Protein AF-A0A9E4YNA9-F1 (afdb_monomer)

pLDDT: mean 75.31, std 13.32, range [29.11, 92.94]

Solvent-accessible surface area (backbone atoms only — not comparable to full-atom values): 13156 Å² total; per-residue (Å²): 108,71,74,70,37,63,79,36,95,59,27,62,53,48,51,53,48,52,34,52,51,46,38,75,71,36,55,89,81,44,57,63,65,59,47,45,46,66,52,44,49,61,55,52,52,49,53,51,49,51,51,53,53,48,33,72,75,66,75,50,68,66,71,68,68,61,45,49,42,55,50,52,38,51,41,47,24,45,51,35,18,85,80,46,81,67,36,51,71,57,5,38,54,51,35,34,74,63,40,46,48,55,76,81,34,73,42,34,57,66,54,20,38,68,74,29,52,68,61,48,51,51,44,28,55,52,41,58,69,42,42,67,59,51,44,26,72,73,47,38,56,62,53,28,60,44,38,49,52,25,17,52,43,15,51,52,51,32,57,78,67,66,42,52,68,61,54,51,50,53,51,58,71,43,50,58,36,58,56,21,34,69,36,36,50,83,52,26,45,76,70,41,53,62,55,48,53,54,26,16,54,49,12,49,57,50,66,77,37,89,86,53,60,67,69,61,52,49,50,54,50,49,51,35,52,50,39,36,52,45,20,70,73,65,82,40,50,62,79,53,85,83,65,89,126

Mean predicted aligned error: 11.3 Å

Foldseek 3Di:
DLVVLVVDLLVVLVLVLVLVVQCVVCVVPDPNVVSNCVSCVVNVVVLVVVQVVCCVVVVDNCCRVVVSLQVQVLLLQQQLCLVVVNDSVVSNVVLCVQQNDCVVQVSDVVNSCVVHVPVLVVLLVSLVVCVVVLQCVVQPLQRSVLLQLLLVLLVVVCVVVVVVVVVVVLVSQLVSLSVCSRGPSNCSCVSNVVSSVVSSVSSVVVLPDPPDDPVVSVVSVVVSVVQNVVCVPPVDRSPCPVDDD

Structure (mmCIF, N/CA/C/O backbone):
data_AF-A0A9E4YNA9-F1
#
_entry.id   AF-A0A9E4YNA9-F1
#
loop_
_atom_site.group_PDB
_atom_site.id
_atom_site.type_symbol
_atom_site.label_atom_id
_atom_site.label_alt_id
_atom_site.label_comp_id
_atom_site.label_asym_id
_atom_site.label_entity_id
_atom_site.label_seq_id
_atom_site.pdbx_PDB_ins_code
_atom_site.Cartn_x
_atom_site.Cartn_y
_atom_site.Cartn_z
_atom_site.occupancy
_atom_site.B_iso_or_equiv
_atom_site.auth_seq_id
_atom_site.auth_comp_id
_atom_site.auth_asym_id
_atom_site.auth_atom_id
_atom_site.pdbx_PDB_model_num
ATOM 1 N N . MET A 1 1 ? 13.679 10.010 8.177 1.00 36.19 1 MET A N 1
ATOM 2 C CA . MET A 1 1 ? 12.644 9.671 7.174 1.00 36.19 1 MET A CA 1
ATOM 3 C C . MET A 1 1 ? 13.097 9.990 5.748 1.00 36.19 1 MET A C 1
ATOM 5 O O . MET A 1 1 ? 13.173 9.054 4.967 1.00 36.19 1 MET A O 1
ATOM 9 N N . GLY A 1 2 ? 13.499 11.230 5.418 1.00 36.69 2 GLY A N 1
ATOM 10 C CA . GLY A 1 2 ? 13.983 11.594 4.066 1.00 36.69 2 GLY A CA 1
ATOM 11 C C . GLY A 1 2 ? 15.154 10.748 3.533 1.00 36.69 2 GLY A C 1
ATOM 12 O O . GLY A 1 2 ? 15.093 10.266 2.411 1.00 36.69 2 GLY A O 1
ATOM 13 N N . LEU A 1 3 ? 16.155 10.453 4.371 1.00 31.45 3 LEU A N 1
ATOM 14 C CA . LEU A 1 3 ? 17.295 9.587 4.017 1.00 31.45 3 LEU A CA 1
ATOM 15 C C . LEU A 1 3 ? 16.910 8.126 3.708 1.00 31.45 3 LEU A C 1
ATOM 17 O O . LEU A 1 3 ? 17.498 7.512 2.826 1.00 31.45 3 LEU A O 1
ATOM 21 N N . ALA A 1 4 ? 15.907 7.577 4.399 1.00 36.06 4 ALA A N 1
ATOM 22 C CA . ALA A 1 4 ? 15.451 6.198 4.192 1.00 36.06 4 ALA A CA 1
ATOM 23 C C . ALA A 1 4 ? 14.526 6.063 2.970 1.00 36.06 4 ALA A C 1
ATOM 25 O O . ALA A 1 4 ? 14.495 5.011 2.339 1.00 36.06 4 ALA A O 1
ATOM 26 N N . ALA A 1 5 ? 13.796 7.132 2.627 1.00 42.47 5 ALA A N 1
ATOM 27 C CA . ALA A 1 5 ? 12.964 7.182 1.431 1.00 42.47 5 ALA A CA 1
ATOM 28 C C . ALA A 1 5 ? 13.813 7.297 0.154 1.00 42.47 5 ALA A C 1
ATOM 30 O O . ALA A 1 5 ? 13.518 6.602 -0.807 1.00 42.47 5 ALA A O 1
ATOM 31 N N . LEU A 1 6 ? 14.885 8.108 0.152 1.00 40.09 6 LEU A N 1
ATOM 32 C CA . LEU A 1 6 ? 15.753 8.331 -1.020 1.00 40.09 6 LEU A CA 1
ATOM 33 C C . LEU A 1 6 ? 16.676 7.162 -1.390 1.00 40.09 6 LEU A C 1
ATOM 35 O O . LEU A 1 6 ? 17.069 7.055 -2.546 1.00 40.09 6 LEU A O 1
ATOM 39 N N . ALA A 1 7 ? 16.996 6.269 -0.450 1.00 45.31 7 ALA A N 1
ATOM 40 C CA . ALA A 1 7 ? 17.759 5.050 -0.741 1.00 45.31 7 ALA A CA 1
ATOM 41 C C . ALA A 1 7 ? 16.967 4.032 -1.587 1.00 45.31 7 ALA A C 1
ATOM 43 O O . ALA A 1 7 ? 17.470 2.966 -1.944 1.00 45.31 7 ALA A O 1
ATOM 44 N N . ARG A 1 8 ? 15.701 4.339 -1.874 1.00 56.78 8 ARG A N 1
ATOM 45 C CA . ARG A 1 8 ? 14.723 3.434 -2.446 1.00 56.78 8 ARG A CA 1
ATOM 46 C C . ARG A 1 8 ? 14.102 4.080 -3.682 1.00 56.78 8 ARG A C 1
ATOM 48 O O . ARG A 1 8 ? 13.778 5.262 -3.697 1.00 56.78 8 ARG A O 1
ATOM 55 N N . VAL A 1 9 ? 13.962 3.300 -4.749 1.00 56.12 9 VAL A N 1
ATOM 56 C CA . VAL A 1 9 ? 13.470 3.740 -6.071 1.00 56.12 9 VAL A CA 1
ATOM 57 C C . VAL A 1 9 ? 12.060 4.373 -6.001 1.00 56.12 9 VAL A C 1
ATOM 59 O O . VAL A 1 9 ? 11.652 5.162 -6.848 1.00 56.12 9 VAL A O 1
ATOM 62 N N . ASP A 1 10 ? 11.330 4.065 -4.937 1.00 60.81 10 ASP A N 1
ATOM 63 C CA . ASP A 1 10 ? 10.006 4.536 -4.542 1.00 60.81 10 ASP A CA 1
ATOM 64 C C . ASP A 1 10 ? 9.979 5.913 -3.843 1.00 60.81 10 ASP A C 1
ATOM 66 O O . ASP A 1 10 ? 8.892 6.430 -3.576 1.00 60.81 10 ASP A O 1
ATOM 70 N N . ALA A 1 11 ? 11.130 6.561 -3.609 1.00 66.31 11 ALA A N 1
ATOM 71 C CA . ALA A 1 11 ? 11.221 7.912 -3.035 1.00 66.31 11 ALA A CA 1
ATOM 72 C C . ALA A 1 11 ? 10.317 8.929 -3.748 1.00 66.31 11 ALA A C 1
ATOM 74 O O . ALA A 1 11 ? 9.669 9.760 -3.114 1.00 66.31 11 ALA A O 1
ATOM 75 N N . LEU A 1 12 ? 10.261 8.843 -5.081 1.00 68.38 12 LEU A N 1
ATOM 76 C CA . LEU A 1 12 ? 9.485 9.747 -5.929 1.00 68.38 12 LEU A CA 1
ATOM 77 C C . LEU A 1 12 ? 7.981 9.635 -5.657 1.00 68.38 12 LEU A C 1
ATOM 79 O O . LEU A 1 12 ? 7.290 10.652 -5.623 1.00 68.38 12 LEU A O 1
ATOM 83 N N . ALA A 1 13 ? 7.482 8.422 -5.402 1.00 68.69 13 ALA A N 1
ATOM 84 C CA . ALA A 1 13 ? 6.081 8.201 -5.057 1.00 68.69 13 ALA A CA 1
ATOM 85 C C . ALA A 1 13 ? 5.743 8.824 -3.693 1.00 68.69 13 ALA A C 1
ATOM 87 O O . ALA A 1 13 ? 4.704 9.468 -3.549 1.00 68.69 13 ALA A O 1
ATOM 88 N N . TRP A 1 14 ? 6.649 8.709 -2.715 1.00 72.12 14 TRP A N 1
ATOM 89 C CA . TRP A 1 14 ? 6.499 9.354 -1.408 1.00 72.12 14 TRP A CA 1
ATOM 90 C C . TRP A 1 14 ? 6.526 10.883 -1.508 1.00 72.12 14 TRP A C 1
ATOM 92 O O . TRP A 1 14 ? 5.676 11.542 -0.913 1.00 72.12 14 TRP A O 1
ATOM 102 N N . ILE A 1 15 ? 7.446 11.455 -2.292 1.00 75.56 15 ILE A N 1
ATOM 103 C CA . ILE A 1 15 ? 7.517 12.906 -2.531 1.00 75.56 15 ILE A CA 1
ATOM 104 C C . ILE A 1 15 ? 6.222 13.402 -3.179 1.00 75.56 15 ILE A C 1
ATOM 106 O O . ILE A 1 15 ? 5.643 14.383 -2.710 1.00 75.56 15 ILE A O 1
ATOM 110 N N . ALA A 1 16 ? 5.727 12.715 -4.211 1.00 75.12 16 ALA A N 1
ATOM 111 C CA . ALA A 1 16 ? 4.478 13.074 -4.880 1.00 75.12 16 ALA A CA 1
ATOM 112 C C . ALA A 1 16 ? 3.275 13.010 -3.924 1.00 75.12 16 ALA A C 1
ATOM 114 O O . ALA A 1 16 ? 2.466 13.942 -3.879 1.00 75.12 16 ALA A O 1
ATOM 115 N N . ALA A 1 17 ? 3.178 11.950 -3.116 1.00 74.12 17 ALA A N 1
ATOM 116 C CA . ALA A 1 17 ? 2.107 11.800 -2.139 1.00 74.12 17 ALA A CA 1
ATOM 117 C C . ALA A 1 17 ? 2.149 12.904 -1.074 1.00 74.12 17 ALA A C 1
ATOM 119 O O . ALA A 1 17 ? 1.154 13.602 -0.884 1.00 74.12 17 ALA A O 1
ATOM 120 N N . PHE A 1 18 ? 3.300 13.128 -0.429 1.00 76.69 18 PHE A N 1
ATOM 121 C CA . PHE A 1 18 ? 3.439 14.166 0.597 1.00 76.69 18 PHE A CA 1
ATOM 122 C C . PHE A 1 18 ? 3.230 15.572 0.048 1.00 76.69 18 PHE A C 1
ATOM 124 O O . PHE A 1 18 ? 2.615 16.396 0.725 1.00 76.69 18 PHE A O 1
ATOM 131 N N . THR A 1 19 ? 3.663 15.843 -1.183 1.00 80.75 19 THR A N 1
ATOM 132 C CA . THR A 1 19 ? 3.389 17.121 -1.854 1.00 80.75 19 THR A CA 1
ATOM 133 C C . THR A 1 19 ? 1.885 17.308 -2.057 1.00 80.75 19 THR A C 1
ATOM 135 O O . THR A 1 19 ? 1.344 18.347 -1.690 1.00 80.75 19 THR A O 1
ATOM 138 N N . SER A 1 20 ? 1.185 16.279 -2.543 1.00 79.00 20 SER A N 1
ATOM 139 C CA . SER A 1 20 ? -0.272 16.314 -2.745 1.00 79.00 20 SER A CA 1
ATOM 140 C C . SER A 1 20 ? -1.033 16.544 -1.434 1.00 79.00 20 SER A C 1
ATOM 142 O O . SER A 1 20 ? -1.951 17.359 -1.384 1.00 79.00 20 SER A O 1
ATOM 144 N N . ILE A 1 21 ? -0.614 15.882 -0.351 1.00 77.56 21 ILE A N 1
ATOM 145 C CA . ILE A 1 21 ? -1.180 16.062 0.994 1.00 77.56 21 ILE A CA 1
ATOM 146 C C . ILE A 1 21 ? -0.917 17.481 1.506 1.00 77.56 21 ILE A C 1
ATOM 148 O O . ILE A 1 21 ? -1.823 18.134 2.020 1.00 77.56 21 ILE A O 1
ATOM 152 N N . SER A 1 22 ? 0.309 17.978 1.338 1.00 80.56 22 SER A N 1
ATOM 153 C CA . SER A 1 22 ? 0.695 19.323 1.776 1.00 80.56 22 SER A CA 1
ATOM 154 C C . SER A 1 22 ? -0.113 20.388 1.042 1.00 80.56 22 SER A C 1
ATOM 156 O O . SER A 1 22 ? -0.564 21.347 1.664 1.00 80.56 22 SER A O 1
ATOM 158 N N . ILE A 1 23 ? -0.362 20.197 -0.259 1.00 82.75 23 ILE A N 1
ATOM 159 C CA . ILE A 1 23 ? -1.247 21.060 -1.046 1.00 82.75 23 ILE A CA 1
ATOM 160 C C . ILE A 1 23 ? -2.675 20.966 -0.504 1.00 82.75 23 ILE A C 1
ATOM 162 O O . ILE A 1 23 ? -3.265 21.995 -0.197 1.00 82.75 23 ILE A O 1
ATOM 166 N N . ALA A 1 24 ? -3.215 19.761 -0.310 1.00 81.25 24 ALA A N 1
ATOM 167 C CA . ALA A 1 24 ? -4.581 19.566 0.179 1.00 81.25 24 ALA A CA 1
ATOM 168 C C . ALA A 1 24 ? -4.837 20.186 1.567 1.00 81.25 24 ALA A C 1
ATOM 170 O O . ALA A 1 24 ? -5.947 20.637 1.840 1.00 81.25 24 ALA A O 1
ATOM 171 N N . ILE A 1 25 ? -3.825 20.242 2.433 1.00 82.19 25 ILE A N 1
ATOM 172 C CA . ILE A 1 25 ? -3.926 20.869 3.759 1.00 82.19 25 ILE A CA 1
ATOM 173 C C . ILE A 1 25 ? -3.683 22.382 3.671 1.00 82.19 25 ILE A C 1
ATOM 175 O O . ILE A 1 25 ? -4.402 23.168 4.283 1.00 82.19 25 ILE A O 1
ATOM 179 N N . GLY A 1 26 ? -2.664 22.797 2.918 1.00 80.31 26 GLY A N 1
ATOM 180 C CA . GLY A 1 26 ? -2.144 24.160 2.929 1.00 80.31 26 GLY A CA 1
ATOM 181 C C . GLY A 1 26 ? -2.748 25.108 1.895 1.00 80.31 26 GLY A C 1
ATOM 182 O O . GLY A 1 26 ? -2.504 26.307 2.007 1.00 80.31 26 GLY A O 1
ATOM 183 N N . PHE A 1 27 ? -3.528 24.633 0.912 1.00 84.38 27 PHE A N 1
ATOM 184 C CA . PHE A 1 27 ? -3.991 25.470 -0.214 1.00 84.38 27 PHE A CA 1
ATOM 185 C C . PHE A 1 27 ? -4.842 26.675 0.208 1.00 84.38 27 PHE A C 1
ATOM 187 O O . PHE A 1 27 ? -4.977 27.627 -0.555 1.00 84.38 27 PHE A O 1
ATOM 194 N N . ARG A 1 28 ? -5.436 26.634 1.407 1.00 84.94 28 ARG A N 1
ATOM 195 C CA . ARG A 1 28 ? -6.209 27.752 1.967 1.00 84.94 28 ARG A CA 1
ATOM 196 C C . ARG A 1 28 ? -5.345 28.824 2.627 1.00 84.94 28 ARG A C 1
ATOM 198 O O . ARG A 1 28 ? -5.833 29.925 2.848 1.00 84.94 28 ARG A O 1
ATOM 205 N N . THR A 1 29 ? -4.101 28.503 2.968 1.00 87.31 29 THR A N 1
ATOM 206 C CA . THR A 1 29 ? -3.221 29.359 3.778 1.00 87.31 29 THR A CA 1
ATOM 207 C C . THR A 1 29 ? -2.001 29.835 2.997 1.00 87.31 29 THR A C 1
ATOM 209 O O . THR A 1 29 ? -1.531 30.945 3.217 1.00 87.31 29 THR A O 1
ATOM 212 N N . TYR A 1 30 ? -1.504 29.026 2.063 1.00 88.62 30 TYR A N 1
ATOM 213 C CA . TYR A 1 30 ? -0.311 29.313 1.275 1.00 88.62 30 TYR A CA 1
ATOM 214 C C . TYR A 1 30 ? -0.583 29.111 -0.213 1.00 88.62 30 TYR A C 1
ATOM 216 O O . TYR A 1 30 ? -1.444 28.323 -0.608 1.00 88.62 30 TYR A O 1
ATOM 224 N N . SER A 1 31 ? 0.190 29.795 -1.056 1.00 89.94 31 SER A N 1
ATOM 225 C CA . SER A 1 31 ? 0.128 29.558 -2.500 1.00 89.94 31 SER A CA 1
ATOM 226 C C . SER A 1 31 ? 0.622 28.145 -2.838 1.00 89.94 31 SER A C 1
ATOM 228 O O . SER A 1 31 ? 1.575 27.645 -2.235 1.00 89.94 31 SER A O 1
ATOM 230 N N . ILE A 1 32 ? 0.013 27.507 -3.845 1.00 86.38 32 ILE A N 1
ATOM 231 C CA . ILE A 1 32 ? 0.407 26.163 -4.312 1.00 86.38 32 ILE A CA 1
ATOM 232 C C . ILE A 1 32 ? 1.907 26.119 -4.642 1.00 86.38 32 ILE A C 1
ATOM 234 O O . ILE A 1 32 ? 2.579 25.138 -4.325 1.00 86.38 32 ILE A O 1
ATOM 238 N N . GLY A 1 33 ? 2.448 27.204 -5.210 1.00 85.56 33 GLY A N 1
ATOM 239 C CA . GLY A 1 33 ? 3.873 27.339 -5.510 1.00 85.56 33 GLY A CA 1
ATOM 240 C C . GLY A 1 33 ? 4.761 27.254 -4.267 1.00 85.56 33 GLY A C 1
ATOM 241 O O . GLY A 1 33 ? 5.723 26.494 -4.269 1.00 85.56 33 GLY A O 1
ATOM 242 N N . GLN A 1 34 ? 4.416 27.957 -3.182 1.00 85.56 34 GLN A N 1
ATOM 243 C CA . GLN A 1 34 ? 5.173 27.905 -1.923 1.00 85.56 34 GLN A CA 1
ATOM 244 C C . GLN A 1 34 ? 5.147 26.509 -1.297 1.00 85.56 34 GLN A C 1
ATOM 246 O O . GLN A 1 34 ? 6.189 26.001 -0.891 1.00 85.56 34 GLN A O 1
ATOM 251 N N . ILE A 1 35 ? 3.976 25.867 -1.262 1.00 84.81 35 ILE A N 1
ATOM 252 C CA . ILE A 1 35 ? 3.819 24.519 -0.697 1.00 84.81 35 ILE A CA 1
ATOM 253 C C . ILE A 1 35 ? 4.641 23.504 -1.496 1.00 84.81 35 ILE A C 1
ATOM 255 O O . ILE A 1 35 ? 5.375 22.699 -0.926 1.00 84.81 35 ILE A O 1
ATOM 259 N N . THR A 1 36 ? 4.542 23.572 -2.824 1.00 82.38 36 THR A N 1
ATOM 260 C CA . THR A 1 36 ? 5.267 22.682 -3.735 1.00 82.38 36 THR A CA 1
ATOM 261 C C . THR A 1 36 ? 6.773 22.885 -3.604 1.00 82.38 36 THR A C 1
ATOM 263 O O . THR A 1 36 ? 7.521 21.916 -3.519 1.00 82.38 36 THR A O 1
ATOM 266 N N . LEU A 1 37 ? 7.229 24.137 -3.518 1.00 85.25 37 LEU A N 1
ATOM 267 C CA . LEU A 1 37 ? 8.643 24.461 -3.366 1.00 85.25 37 LEU A CA 1
ATOM 268 C C . LEU A 1 37 ? 9.195 23.935 -2.035 1.00 85.25 37 LEU A C 1
ATOM 270 O O . LEU A 1 37 ? 10.224 23.269 -2.031 1.00 85.25 37 LEU A O 1
ATOM 274 N N . VAL A 1 38 ? 8.485 24.134 -0.922 1.00 84.06 38 VAL A N 1
ATOM 275 C CA . VAL A 1 38 ? 8.892 23.601 0.391 1.00 84.06 38 VAL A CA 1
ATOM 276 C C . VAL A 1 38 ? 8.901 22.068 0.411 1.00 84.06 38 VAL A C 1
ATOM 278 O O . VAL A 1 38 ? 9.773 21.480 1.047 1.00 84.06 38 VAL A O 1
ATOM 281 N N . ALA A 1 39 ? 7.982 21.408 -0.298 1.00 78.06 39 ALA A N 1
ATOM 282 C CA . ALA A 1 39 ? 7.943 19.948 -0.382 1.00 78.06 39 ALA A CA 1
ATOM 283 C C . ALA A 1 39 ? 9.066 19.366 -1.265 1.00 78.06 39 ALA A C 1
ATOM 285 O O . ALA A 1 39 ? 9.641 18.327 -0.937 1.00 78.06 39 ALA A O 1
ATOM 286 N N . ILE A 1 40 ? 9.398 20.036 -2.374 1.00 80.06 40 ILE A N 1
ATOM 287 C CA . ILE A 1 40 ? 10.362 19.548 -3.369 1.00 80.06 40 ILE A CA 1
ATOM 288 C C . ILE A 1 40 ? 11.806 19.914 -3.007 1.00 80.06 40 ILE A C 1
ATOM 290 O O . ILE A 1 40 ? 12.703 19.106 -3.237 1.00 80.06 40 ILE A O 1
ATOM 294 N N . VAL A 1 41 ? 12.061 21.092 -2.429 1.00 83.38 41 VAL A N 1
ATOM 295 C CA . VAL A 1 41 ? 13.427 21.578 -2.154 1.00 83.38 41 VAL A CA 1
ATOM 296 C C . VAL A 1 41 ? 14.252 20.608 -1.299 1.00 83.38 41 VAL A C 1
ATOM 298 O O . VAL A 1 41 ? 15.372 20.299 -1.709 1.00 83.38 41 VAL A O 1
ATOM 301 N N . PRO A 1 42 ? 13.747 20.057 -0.176 1.00 79.44 42 PRO A N 1
ATOM 302 C CA . PRO A 1 42 ? 14.492 19.065 0.593 1.00 79.44 42 PRO A CA 1
ATOM 303 C C . PRO A 1 42 ? 14.812 17.828 -0.245 1.00 79.44 42 PRO A C 1
ATOM 305 O O . PRO A 1 42 ? 15.941 17.347 -0.2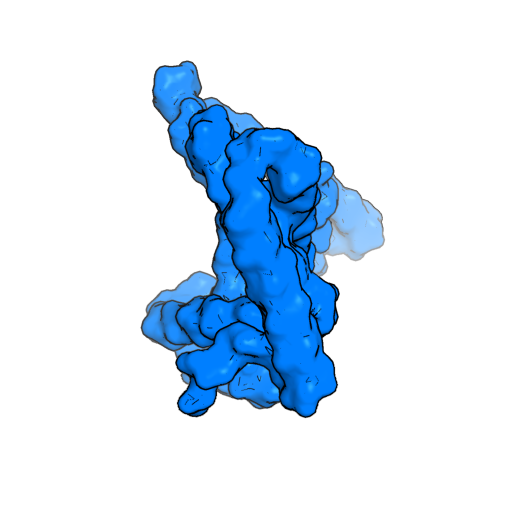25 1.00 79.44 42 PRO A O 1
ATOM 308 N N . ALA A 1 43 ? 13.845 17.339 -1.026 1.00 73.44 43 ALA A N 1
ATOM 309 C CA . ALA A 1 43 ? 14.036 16.175 -1.880 1.00 73.44 43 ALA A CA 1
ATOM 310 C C . ALA A 1 43 ? 15.117 16.415 -2.942 1.00 73.44 43 ALA A C 1
ATOM 312 O O . ALA A 1 43 ? 16.022 15.596 -3.082 1.00 73.44 43 ALA A O 1
ATOM 313 N N . VAL A 1 44 ? 15.067 17.552 -3.638 1.00 78.44 44 VAL A N 1
ATOM 314 C CA . VAL A 1 44 ? 16.072 17.938 -4.640 1.00 78.44 44 VAL A CA 1
ATOM 315 C C . VAL A 1 44 ? 17.443 18.108 -3.998 1.00 78.44 44 VAL A C 1
ATOM 317 O O . VAL A 1 44 ? 18.417 17.591 -4.532 1.00 78.44 44 VAL A O 1
ATOM 320 N N . GLY A 1 45 ? 17.526 18.766 -2.838 1.00 80.81 45 GLY A N 1
ATOM 321 C CA . GLY A 1 45 ? 18.777 18.921 -2.096 1.00 80.81 45 GLY A CA 1
ATOM 322 C C . GLY A 1 45 ? 19.402 17.575 -1.724 1.00 80.81 45 GLY A C 1
ATOM 323 O O . GLY A 1 45 ? 20.605 17.385 -1.893 1.00 80.81 45 GLY A O 1
ATOM 324 N N . PHE A 1 46 ? 18.585 16.607 -1.302 1.00 73.69 46 PHE A N 1
ATOM 325 C CA . PHE A 1 46 ? 19.053 15.251 -1.019 1.00 73.69 46 PHE A CA 1
ATOM 326 C C . PHE A 1 46 ? 19.486 14.489 -2.274 1.00 73.69 46 PHE A C 1
ATOM 328 O O . PHE A 1 46 ? 20.549 13.873 -2.248 1.00 73.69 46 PHE A O 1
ATOM 335 N N . VAL A 1 47 ? 18.711 14.531 -3.367 1.00 71.88 47 VAL A N 1
ATOM 336 C CA . VAL A 1 47 ? 19.106 13.894 -4.639 1.00 71.88 47 VAL A CA 1
ATOM 337 C C . VAL A 1 47 ? 20.423 14.493 -5.131 1.00 71.88 47 VAL A C 1
ATOM 339 O O . VAL A 1 47 ? 21.345 13.754 -5.460 1.00 71.88 47 VAL A O 1
ATOM 342 N N . ALA A 1 48 ? 20.540 15.821 -5.128 1.00 75.25 48 ALA A N 1
ATOM 343 C CA . ALA A 1 48 ? 21.749 16.522 -5.540 1.00 75.25 48 ALA A CA 1
ATOM 344 C C . ALA A 1 48 ? 22.949 16.150 -4.657 1.00 75.25 48 ALA A C 1
ATOM 346 O O . ALA A 1 48 ? 24.026 15.878 -5.182 1.00 75.25 48 ALA A O 1
ATOM 347 N N . GLY A 1 49 ? 22.760 16.070 -3.336 1.00 79.19 49 GLY A N 1
ATOM 348 C CA . GLY A 1 49 ? 23.793 15.624 -2.400 1.00 79.19 49 GLY A CA 1
AT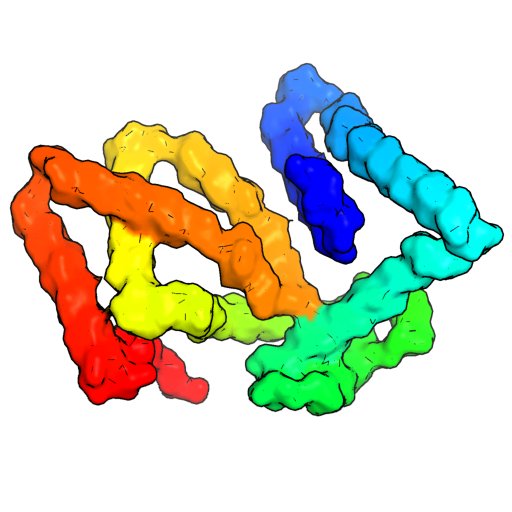OM 349 C C . GLY A 1 49 ? 24.227 14.177 -2.640 1.00 79.19 49 GLY A C 1
ATOM 350 O O . GLY A 1 49 ? 25.420 13.899 -2.704 1.00 79.19 49 GLY A O 1
ATOM 351 N N . PHE A 1 50 ? 23.277 13.261 -2.842 1.00 71.56 50 PHE A N 1
ATOM 352 C CA . PHE A 1 50 ? 23.565 11.860 -3.158 1.00 71.56 50 PHE A CA 1
ATOM 353 C C . PHE A 1 50 ? 24.334 11.714 -4.475 1.00 71.56 50 PHE A C 1
ATOM 355 O O . PHE A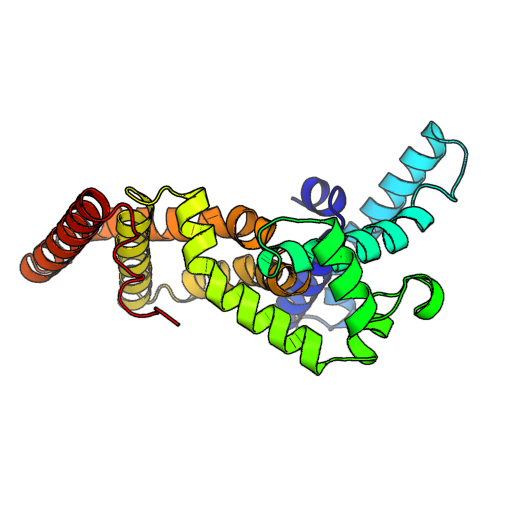 1 50 ? 25.322 10.985 -4.534 1.00 71.56 50 PHE A O 1
ATOM 362 N N . VAL A 1 51 ? 23.916 12.434 -5.517 1.00 71.94 51 VAL A N 1
ATOM 363 C CA . VAL A 1 51 ? 24.591 12.443 -6.822 1.00 71.94 51 VAL A CA 1
ATOM 364 C C . VAL A 1 51 ? 25.993 13.038 -6.699 1.00 71.94 51 VAL A C 1
ATOM 366 O O . VAL A 1 51 ? 26.931 12.496 -7.273 1.00 71.94 51 VAL A O 1
ATOM 369 N N . ALA A 1 52 ? 26.168 14.108 -5.920 1.00 77.31 52 ALA A N 1
ATOM 370 C CA . ALA A 1 52 ? 27.476 14.712 -5.681 1.00 77.31 52 ALA A CA 1
ATOM 371 C C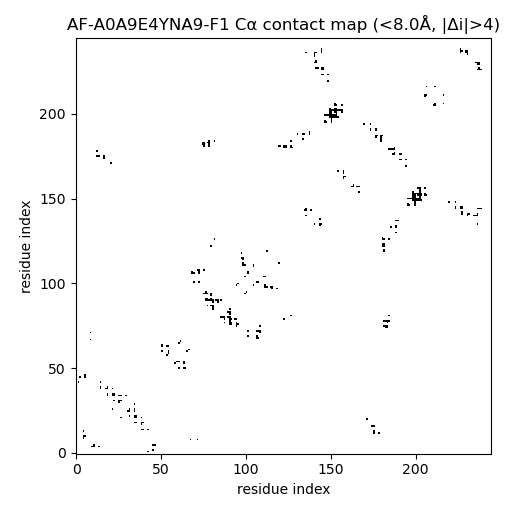 . ALA A 1 52 ? 28.430 13.760 -4.939 1.00 77.31 52 ALA A C 1
ATOM 373 O O . ALA A 1 52 ? 29.580 13.628 -5.344 1.00 77.31 52 ALA A O 1
ATOM 374 N N . ILE A 1 53 ? 27.953 13.061 -3.903 1.00 75.38 53 ILE A N 1
ATOM 375 C CA . ILE A 1 53 ? 28.746 12.059 -3.170 1.00 75.38 53 ILE A CA 1
ATOM 376 C C . ILE A 1 53 ? 29.078 10.869 -4.075 1.00 75.38 53 ILE A C 1
ATOM 378 O O . ILE A 1 53 ? 30.236 10.475 -4.161 1.00 75.38 53 ILE A O 1
ATOM 382 N N . SER A 1 54 ? 28.090 10.346 -4.805 1.00 65.25 54 SER A N 1
ATOM 383 C CA . SER A 1 54 ? 28.296 9.238 -5.748 1.00 65.25 54 SER A CA 1
ATOM 384 C C . SER A 1 54 ? 29.294 9.619 -6.841 1.00 65.25 54 SER A C 1
ATOM 386 O O . SER A 1 54 ? 30.134 8.819 -7.218 1.00 65.25 54 SER A O 1
ATOM 388 N N . ARG A 1 55 ? 29.279 10.872 -7.308 1.00 69.06 55 ARG A N 1
ATOM 389 C CA . ARG A 1 55 ? 30.265 11.382 -8.267 1.00 69.06 55 ARG A CA 1
ATOM 390 C C . ARG A 1 55 ? 31.686 11.375 -7.705 1.00 69.06 55 ARG A C 1
ATOM 392 O O . ARG A 1 55 ? 32.615 11.068 -8.447 1.00 69.06 55 ARG A O 1
ATOM 399 N N . ILE A 1 56 ? 31.855 11.757 -6.439 1.00 77.31 56 ILE A N 1
ATOM 400 C CA . ILE A 1 56 ? 33.167 11.775 -5.777 1.00 77.31 56 ILE A CA 1
ATOM 401 C C . ILE A 1 56 ? 33.726 10.352 -5.663 1.00 77.31 56 ILE A C 1
ATOM 403 O O . ILE A 1 56 ? 34.924 10.165 -5.846 1.00 77.31 56 ILE A O 1
ATOM 407 N N . ASP A 1 57 ? 32.863 9.368 -5.411 1.00 70.81 57 ASP A N 1
ATOM 408 C CA . ASP A 1 57 ? 33.260 7.972 -5.201 1.00 70.81 57 ASP A CA 1
ATOM 409 C C . ASP A 1 57 ? 33.441 7.189 -6.521 1.00 70.81 57 ASP A C 1
ATOM 411 O O . ASP A 1 57 ? 34.401 6.444 -6.687 1.00 70.81 57 ASP A O 1
ATOM 415 N N . SER A 1 58 ? 32.545 7.377 -7.500 1.00 64.19 58 SER A N 1
ATOM 416 C CA . SER A 1 58 ? 32.489 6.583 -8.745 1.00 64.19 58 SER A CA 1
ATOM 417 C C . SER A 1 58 ? 33.174 7.235 -9.954 1.00 64.19 58 SER A C 1
ATOM 419 O O . SER A 1 58 ? 33.376 6.581 -10.973 1.00 64.19 58 SER A O 1
ATOM 421 N N . GLY A 1 59 ? 33.494 8.532 -9.898 1.00 60.00 59 GLY A N 1
ATOM 422 C CA . GLY A 1 59 ? 34.189 9.256 -10.972 1.00 60.00 59 GLY A CA 1
ATOM 423 C C . GLY A 1 59 ? 33.376 9.550 -12.249 1.00 60.00 59 GLY A C 1
ATOM 424 O O . GLY A 1 59 ? 33.852 10.312 -13.091 1.00 60.00 59 GLY A O 1
ATOM 425 N N . SER A 1 60 ? 32.152 9.028 -12.405 1.00 58.19 60 SER A N 1
ATOM 426 C CA . SER A 1 60 ? 31.287 9.241 -13.581 1.00 58.19 60 SER A CA 1
ATOM 427 C C . SER A 1 60 ? 29.824 9.541 -13.194 1.00 58.19 60 SER A C 1
ATOM 429 O O . SER A 1 60 ? 29.358 9.191 -12.109 1.00 58.19 60 SER A O 1
ATOM 431 N N . PHE A 1 61 ? 29.087 10.236 -14.072 1.00 52.53 61 PHE A N 1
ATOM 432 C CA . PHE A 1 61 ? 27.652 10.525 -13.887 1.00 52.53 61 PHE A CA 1
ATOM 433 C C . PHE A 1 61 ? 26.725 9.439 -14.448 1.00 52.53 61 PHE A C 1
ATOM 435 O O . PHE A 1 61 ? 25.562 9.375 -14.039 1.00 52.53 61 PHE A O 1
ATOM 442 N N . ASP A 1 62 ? 27.217 8.605 -15.365 1.00 51.25 62 ASP A N 1
ATOM 443 C CA . ASP A 1 62 ? 26.378 7.670 -16.125 1.00 51.25 62 ASP A CA 1
ATOM 444 C C . ASP A 1 62 ? 25.741 6.590 -15.236 1.00 51.25 62 ASP A C 1
ATOM 446 O O . ASP A 1 62 ? 24.593 6.197 -15.458 1.00 51.25 62 ASP A O 1
ATOM 450 N N . ASP A 1 63 ? 26.408 6.194 -14.150 1.00 51.25 63 ASP A N 1
ATOM 451 C CA . ASP A 1 63 ? 25.943 5.092 -13.300 1.00 51.25 63 ASP A CA 1
ATOM 452 C C . ASP A 1 63 ? 24.892 5.492 -12.251 1.00 51.25 63 ASP A C 1
ATOM 454 O O . ASP A 1 63 ? 24.141 4.643 -11.760 1.00 51.25 63 ASP A O 1
ATOM 458 N N . SER A 1 64 ? 24.781 6.774 -11.895 1.00 52.34 64 SER A N 1
ATOM 459 C CA . SER A 1 64 ? 23.994 7.197 -10.723 1.00 52.34 64 SER A CA 1
ATOM 460 C C . SER A 1 64 ? 22.539 7.554 -11.053 1.00 52.34 64 SER A C 1
ATOM 462 O O . SER A 1 64 ? 21.622 6.984 -10.461 1.00 52.34 64 SER A O 1
ATOM 464 N N . ILE A 1 65 ? 22.295 8.449 -12.018 1.00 52.41 65 ILE A N 1
ATOM 465 C CA . ILE A 1 65 ? 20.930 8.832 -12.438 1.00 52.41 65 ILE A CA 1
ATOM 466 C C . ILE A 1 65 ? 20.448 7.971 -13.615 1.00 52.41 65 ILE A C 1
ATOM 468 O O . ILE A 1 65 ? 19.281 7.573 -13.651 1.00 52.41 65 ILE A O 1
ATOM 472 N N . GLY A 1 66 ? 21.347 7.619 -14.542 1.00 53.06 66 GLY A N 1
ATOM 473 C CA . GLY A 1 66 ? 21.040 6.786 -15.710 1.00 53.06 66 GLY A CA 1
ATOM 474 C C . GLY A 1 66 ? 20.590 5.366 -15.351 1.00 53.06 66 GLY A C 1
ATOM 475 O O . GLY A 1 66 ? 19.732 4.807 -16.031 1.00 53.06 66 GLY A O 1
ATOM 476 N N . SER A 1 67 ? 21.070 4.803 -14.233 1.00 58.84 67 SER A N 1
ATOM 477 C CA . SER A 1 67 ? 20.710 3.444 -13.794 1.00 58.84 67 SER A CA 1
ATOM 478 C C . SER A 1 67 ? 19.344 3.327 -13.101 1.00 58.84 67 SER A C 1
ATOM 480 O O . SER A 1 67 ? 18.844 2.213 -12.924 1.00 58.84 67 SER A O 1
ATOM 482 N N . LEU A 1 68 ? 18.696 4.441 -12.735 1.00 62.62 68 LEU A N 1
ATOM 483 C CA . LEU A 1 68 ? 17.388 4.422 -12.066 1.00 62.62 68 LEU A CA 1
ATOM 484 C C . LEU A 1 68 ? 16.257 3.984 -13.001 1.00 62.62 68 LEU A C 1
ATOM 486 O O . LEU A 1 68 ? 15.403 3.199 -12.591 1.00 62.62 68 LEU A O 1
ATOM 490 N N . ALA A 1 69 ? 16.251 4.455 -14.250 1.00 64.56 69 ALA A N 1
ATOM 491 C CA . ALA A 1 69 ? 15.212 4.105 -15.220 1.00 64.56 69 ALA A CA 1
ATOM 492 C C . ALA A 1 69 ? 15.229 2.606 -15.604 1.00 64.56 69 ALA A C 1
ATOM 494 O O . ALA A 1 69 ? 14.173 1.972 -15.525 1.00 64.56 69 ALA A O 1
ATOM 495 N N . PRO A 1 70 ? 16.389 1.982 -15.898 1.00 68.44 70 PRO A N 1
ATOM 496 C CA . PRO A 1 70 ? 16.484 0.536 -16.094 1.00 68.44 70 PRO A CA 1
ATOM 497 C C . PRO A 1 70 ? 16.045 -0.265 -14.863 1.00 68.44 70 PRO A C 1
ATOM 499 O O . PRO A 1 70 ? 15.294 -1.227 -15.001 1.00 68.44 70 PRO A O 1
ATOM 502 N N . LYS A 1 71 ? 16.441 0.154 -13.649 1.00 71.81 71 LYS A N 1
ATOM 503 C CA . LYS A 1 71 ? 16.037 -0.506 -12.391 1.00 71.81 71 LYS A CA 1
ATOM 504 C C . LYS A 1 71 ? 14.529 -0.402 -12.140 1.00 71.81 71 LYS A C 1
ATOM 506 O O . LYS A 1 71 ? 13.913 -1.382 -11.729 1.00 71.81 71 LYS A O 1
ATOM 511 N N . LEU A 1 72 ? 13.921 0.752 -12.423 1.00 70.62 72 LEU A N 1
ATOM 512 C CA . LEU A 1 72 ? 12.467 0.959 -12.376 1.00 70.62 72 LEU A CA 1
ATOM 513 C C . LEU A 1 72 ? 11.732 0.040 -13.350 1.00 70.62 72 LEU A C 1
ATOM 515 O O . LEU A 1 72 ? 10.716 -0.554 -12.991 1.00 70.62 72 LEU A O 1
ATOM 519 N N . TYR A 1 73 ? 12.245 -0.083 -14.574 1.00 75.38 73 TYR A N 1
ATOM 520 C CA . TYR A 1 73 ? 11.646 -0.939 -15.589 1.00 75.38 73 TYR A CA 1
ATOM 521 C C . TYR A 1 73 ? 11.788 -2.420 -15.226 1.00 75.38 73 TYR A C 1
ATOM 523 O O . TYR A 1 73 ? 10.819 -3.171 -15.299 1.00 75.38 73 TYR A O 1
ATOM 531 N N . GLN A 1 74 ? 12.956 -2.832 -14.732 1.00 77.69 74 GLN A N 1
ATOM 532 C CA . GLN A 1 74 ? 13.189 -4.189 -14.246 1.00 77.69 74 GLN A CA 1
ATOM 533 C C . GLN A 1 74 ? 12.255 -4.541 -13.080 1.00 77.69 74 GLN A C 1
ATOM 535 O O . GLN A 1 74 ? 11.628 -5.597 -13.096 1.00 77.69 74 GLN A O 1
ATOM 540 N N . ALA A 1 75 ? 12.107 -3.642 -12.104 1.00 73.88 75 ALA A N 1
ATOM 541 C CA . ALA A 1 75 ? 11.151 -3.771 -11.006 1.00 73.88 75 ALA A CA 1
ATOM 542 C C . ALA A 1 75 ? 9.705 -3.910 -11.524 1.00 73.88 75 ALA A C 1
ATOM 544 O O . ALA A 1 75 ? 8.954 -4.792 -11.099 1.00 73.88 75 ALA A O 1
ATOM 545 N N . PHE A 1 76 ? 9.328 -3.082 -12.503 1.00 78.56 76 PHE A N 1
ATOM 546 C CA . PHE A 1 76 ? 8.021 -3.151 -13.150 1.00 78.56 76 PHE A CA 1
ATOM 547 C C . PHE A 1 76 ? 7.780 -4.497 -13.852 1.00 78.56 76 PHE A C 1
ATOM 549 O O . PHE A 1 76 ? 6.667 -5.021 -13.758 1.00 78.56 76 PHE A O 1
ATOM 556 N N . GLU A 1 77 ? 8.788 -5.083 -14.502 1.00 80.88 77 GLU A N 1
ATOM 557 C CA . GLU A 1 77 ? 8.688 -6.411 -15.120 1.00 80.88 77 GLU A CA 1
ATOM 558 C C . GLU A 1 77 ? 8.603 -7.538 -14.068 1.00 80.88 77 GLU A C 1
ATOM 560 O O . GLU A 1 77 ? 7.747 -8.419 -14.175 1.00 80.88 77 GLU A O 1
ATOM 565 N N . GLN A 1 78 ? 9.413 -7.478 -13.004 1.00 73.31 78 GLN A N 1
ATOM 566 C CA . GLN A 1 78 ? 9.476 -8.500 -11.942 1.00 73.31 78 GLN A CA 1
ATOM 567 C C . GLN A 1 78 ? 8.172 -8.662 -11.161 1.00 73.31 78 GLN A C 1
ATOM 569 O O . GLN A 1 78 ? 7.833 -9.750 -10.695 1.00 73.31 78 GLN A O 1
ATOM 574 N N . ASN A 1 79 ? 7.392 -7.597 -11.013 1.00 71.44 79 ASN A N 1
ATOM 575 C CA . ASN A 1 79 ? 6.152 -7.642 -10.244 1.00 71.44 79 ASN A CA 1
ATOM 576 C C . ASN A 1 79 ? 4.975 -8.309 -10.996 1.00 71.44 79 ASN A C 1
ATOM 578 O O . ASN A 1 79 ? 3.817 -8.085 -10.654 1.00 71.44 79 ASN A O 1
ATOM 582 N N . GLN A 1 80 ? 5.232 -9.065 -12.067 1.00 68.50 80 GLN A N 1
ATOM 583 C CA . GLN A 1 80 ? 4.284 -10.071 -12.569 1.00 68.50 80 GLN A CA 1
ATOM 584 C C . GLN A 1 80 ? 4.415 -11.410 -11.815 1.00 68.50 80 GLN A C 1
ATOM 586 O O . GLN A 1 80 ? 3.562 -12.281 -11.964 1.00 68.50 80 GLN A O 1
ATOM 591 N N . SER A 1 81 ? 5.427 -11.553 -10.947 1.00 53.53 81 SER A N 1
ATOM 592 C CA . SER A 1 81 ? 5.722 -12.764 -10.160 1.00 53.53 81 SER A CA 1
ATOM 593 C C . SER A 1 81 ? 4.569 -13.260 -9.285 1.00 53.53 81 SER A C 1
ATOM 595 O O . SER A 1 81 ? 4.475 -14.454 -8.999 1.00 53.53 81 SER A O 1
ATOM 597 N N . VAL A 1 82 ? 3.651 -12.370 -8.899 1.00 51.47 82 VAL A N 1
ATOM 598 C CA . VAL A 1 82 ? 2.462 -12.725 -8.112 1.00 51.47 82 VAL A CA 1
ATOM 599 C C . VAL A 1 82 ? 1.410 -13.485 -8.932 1.00 51.47 82 VAL A C 1
ATOM 601 O O . VAL A 1 82 ? 0.617 -14.222 -8.354 1.00 51.47 82 VAL A O 1
ATOM 604 N N . LEU A 1 83 ? 1.434 -13.383 -10.264 1.00 54.50 83 LEU A N 1
ATOM 605 C CA . LEU A 1 83 ? 0.579 -14.169 -11.163 1.00 54.50 83 LEU A CA 1
ATOM 606 C C . LEU A 1 83 ? 1.257 -15.449 -11.676 1.00 54.50 83 LEU A C 1
ATOM 608 O O . LEU A 1 83 ? 0.565 -16.365 -12.109 1.00 54.50 83 LEU A O 1
ATOM 612 N N . THR A 1 84 ? 2.588 -15.541 -11.616 1.00 56.44 84 THR A N 1
ATOM 613 C CA . THR A 1 84 ? 3.361 -16.665 -12.178 1.00 56.44 84 THR A CA 1
ATOM 614 C C . THR A 1 84 ? 3.880 -17.656 -11.134 1.00 56.44 84 THR A C 1
ATOM 616 O O . THR A 1 84 ? 4.751 -18.471 -11.438 1.00 56.44 84 THR A O 1
ATOM 619 N N . GLY A 1 85 ? 3.376 -17.598 -9.897 1.00 57.97 85 GLY A N 1
ATOM 620 C CA . GLY A 1 85 ? 3.769 -18.527 -8.832 1.00 57.97 85 GLY A CA 1
ATOM 621 C C . GLY A 1 85 ? 5.222 -18.369 -8.371 1.00 57.97 85 GLY A C 1
ATOM 622 O O . GLY A 1 85 ? 5.817 -19.331 -7.898 1.00 57.97 85 GLY A O 1
ATOM 623 N N . GLY A 1 86 ? 5.810 -17.175 -8.519 1.00 61.41 86 GLY A N 1
ATOM 624 C CA . GLY A 1 86 ? 7.188 -16.897 -8.097 1.00 61.41 86 GLY A CA 1
ATOM 625 C C . GLY A 1 86 ? 8.278 -17.253 -9.114 1.00 61.41 86 GLY A C 1
ATOM 626 O O . GLY A 1 86 ? 9.452 -17.172 -8.772 1.00 61.41 86 GLY A O 1
ATOM 627 N N . ASN A 1 87 ? 7.923 -17.617 -10.353 1.00 72.44 87 ASN A N 1
ATOM 628 C CA . ASN A 1 87 ? 8.899 -17.763 -11.436 1.00 72.44 87 ASN A CA 1
ATOM 629 C C . ASN A 1 87 ? 9.157 -16.403 -12.111 1.00 72.44 87 ASN A C 1
ATOM 631 O O . ASN A 1 87 ? 8.305 -15.891 -12.851 1.00 72.44 87 ASN A O 1
ATOM 635 N N . ASP A 1 88 ? 10.341 -15.842 -11.860 1.00 70.38 88 ASP A N 1
ATOM 636 C CA . ASP A 1 88 ? 10.755 -14.530 -12.361 1.00 70.38 88 ASP A CA 1
ATOM 637 C C . ASP A 1 88 ? 10.868 -14.496 -13.893 1.00 70.38 88 ASP A C 1
ATOM 639 O O . ASP A 1 88 ? 10.421 -13.538 -14.520 1.00 70.38 88 ASP A O 1
ATOM 643 N N . GLU A 1 89 ? 11.362 -15.553 -14.545 1.00 76.31 89 GLU A N 1
ATOM 644 C CA . GLU A 1 89 ? 11.450 -15.599 -16.015 1.00 76.31 89 GLU A CA 1
ATOM 645 C C . GLU A 1 89 ? 10.071 -15.586 -16.682 1.00 76.31 89 GLU A C 1
ATOM 647 O O . GLU A 1 89 ? 9.858 -14.944 -17.716 1.00 76.31 89 GLU A O 1
ATOM 652 N N . ALA A 1 90 ? 9.107 -16.296 -16.093 1.00 77.31 90 ALA A N 1
ATOM 653 C CA . ALA A 1 90 ? 7.725 -16.256 -16.555 1.00 77.31 90 ALA A CA 1
ATOM 654 C C . ALA A 1 90 ? 7.123 -14.852 -16.372 1.00 77.31 90 ALA A C 1
ATOM 656 O O . ALA A 1 90 ? 6.451 -14.358 -17.281 1.00 77.31 90 ALA A O 1
ATOM 657 N N . ALA A 1 91 ? 7.427 -14.191 -15.249 1.00 75.94 91 ALA A N 1
ATOM 658 C CA . ALA A 1 91 ? 6.997 -12.825 -14.964 1.00 75.94 91 ALA A CA 1
ATOM 659 C C . ALA A 1 91 ? 7.543 -11.830 -16.003 1.00 75.94 91 ALA A C 1
ATOM 661 O O . ALA A 1 91 ? 6.771 -11.063 -16.581 1.00 75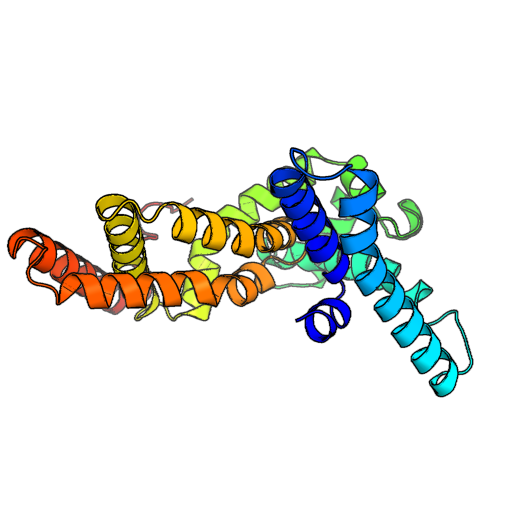.94 91 ALA A O 1
ATOM 662 N N . TYR A 1 92 ? 8.839 -11.909 -16.324 1.00 81.12 92 TYR A N 1
ATOM 663 C CA . TYR A 1 92 ? 9.470 -11.093 -17.365 1.00 81.12 92 TYR A CA 1
ATOM 664 C C . TYR A 1 92 ? 8.817 -11.291 -18.734 1.00 81.12 92 TYR A C 1
ATOM 666 O O . TYR A 1 92 ? 8.448 -10.320 -19.397 1.00 81.12 92 TYR A O 1
ATOM 674 N N . ARG A 1 93 ? 8.626 -12.546 -19.161 1.00 82.69 93 ARG A N 1
ATOM 675 C CA . ARG A 1 93 ? 7.997 -12.850 -20.457 1.00 82.69 93 ARG A CA 1
ATOM 676 C C . ARG A 1 93 ? 6.573 -12.311 -20.537 1.00 82.69 93 ARG A C 1
ATOM 678 O O . ARG A 1 93 ? 6.191 -11.731 -21.552 1.00 82.69 93 ARG A O 1
ATOM 685 N N . GLN A 1 94 ? 5.794 -12.470 -19.470 1.00 83.19 94 GLN A N 1
ATOM 686 C CA . GLN A 1 94 ? 4.419 -11.988 -19.426 1.00 83.19 94 GLN A CA 1
ATOM 687 C C . GLN A 1 94 ? 4.348 -10.456 -19.387 1.00 83.19 94 GLN A C 1
ATOM 689 O O . GLN A 1 94 ? 3.536 -9.872 -20.105 1.00 83.19 94 GLN A O 1
ATOM 694 N N . ALA A 1 95 ? 5.232 -9.797 -18.630 1.00 84.00 95 ALA A N 1
ATOM 695 C CA . ALA A 1 95 ? 5.342 -8.340 -18.606 1.00 84.00 95 ALA A CA 1
ATOM 696 C C . ALA A 1 95 ? 5.672 -7.781 -19.995 1.00 84.00 95 ALA A C 1
ATOM 698 O O . ALA A 1 95 ? 4.974 -6.893 -20.481 1.00 84.00 95 ALA A O 1
ATOM 699 N N . ARG A 1 96 ? 6.673 -8.354 -20.673 1.00 88.12 96 ARG A N 1
ATOM 700 C CA . ARG A 1 96 ? 7.076 -7.936 -22.025 1.00 88.12 96 ARG A CA 1
ATOM 701 C C . ARG A 1 96 ? 5.987 -8.180 -23.059 1.00 88.12 96 ARG A C 1
ATOM 703 O O . ARG A 1 96 ? 5.781 -7.338 -23.926 1.00 88.12 96 ARG A O 1
ATOM 710 N N . LYS A 1 97 ? 5.233 -9.277 -22.941 1.00 87.25 97 LYS A N 1
ATOM 711 C CA . LYS A 1 97 ? 4.078 -9.549 -23.811 1.00 87.25 97 LYS A CA 1
ATOM 712 C C . LYS A 1 97 ? 2.969 -8.502 -23.652 1.00 87.25 97 LYS A C 1
ATOM 714 O O . LYS A 1 97 ? 2.336 -8.139 -24.636 1.00 87.25 97 LYS A O 1
ATOM 719 N N . LEU A 1 98 ? 2.718 -8.038 -22.427 1.00 85.12 98 LEU A N 1
ATOM 720 C CA . LEU A 1 98 ? 1.625 -7.105 -22.126 1.00 85.12 98 LEU A CA 1
ATOM 721 C C . LEU A 1 98 ? 1.997 -5.634 -22.342 1.00 85.12 98 LEU A C 1
ATOM 723 O O . LEU A 1 98 ? 1.137 -4.857 -22.756 1.00 85.12 98 LEU A O 1
ATOM 727 N N . PHE A 1 99 ? 3.247 -5.261 -22.058 1.00 87.06 99 PHE A N 1
ATOM 728 C CA . PHE A 1 99 ? 3.686 -3.865 -21.987 1.00 87.06 99 PHE A CA 1
ATOM 729 C C . PHE A 1 99 ? 4.838 -3.518 -22.947 1.00 87.06 99 PHE A C 1
ATOM 731 O O . PHE A 1 99 ? 5.106 -2.338 -23.160 1.00 87.06 99 PHE A O 1
ATOM 738 N N . GLY A 1 100 ? 5.476 -4.502 -23.588 1.00 86.25 100 GLY A N 1
ATOM 739 C CA . GLY A 1 100 ? 6.633 -4.313 -24.472 1.00 86.25 100 GLY A CA 1
ATOM 740 C C . GLY A 1 100 ? 7.980 -4.403 -23.753 1.00 86.25 100 GLY A C 1
ATOM 741 O O . GLY A 1 100 ? 8.053 -4.465 -22.522 1.00 86.25 100 GLY A O 1
ATOM 742 N N . THR A 1 101 ? 9.056 -4.427 -24.535 1.00 87.12 101 THR A N 1
ATOM 743 C CA . THR A 1 101 ? 10.430 -4.459 -24.016 1.00 87.12 101 THR A CA 1
ATOM 744 C C . THR A 1 101 ? 10.886 -3.073 -23.537 1.00 87.12 101 THR A C 1
ATOM 746 O O . THR A 1 101 ? 10.264 -2.062 -23.885 1.00 87.12 101 THR A O 1
ATOM 749 N N . PRO A 1 102 ? 11.964 -2.988 -22.732 1.00 82.75 102 PRO A N 1
ATOM 750 C CA . PRO A 1 102 ? 12.571 -1.705 -22.388 1.00 82.75 102 PRO A CA 1
ATOM 751 C C . PRO A 1 102 ? 12.947 -0.887 -23.630 1.00 82.75 102 PRO A C 1
ATOM 753 O O . PRO A 1 102 ? 12.710 0.319 -23.640 1.00 82.75 102 PRO A O 1
ATOM 756 N N . ASP A 1 103 ? 13.452 -1.537 -24.681 1.00 84.62 103 ASP A N 1
ATOM 757 C CA . ASP A 1 103 ? 13.857 -0.882 -25.930 1.00 84.62 103 ASP A CA 1
ATOM 758 C C . ASP A 1 103 ? 12.651 -0.279 -26.664 1.00 84.62 103 ASP A C 1
ATOM 760 O O . ASP A 1 103 ? 12.680 0.894 -27.041 1.00 84.62 103 ASP A O 1
ATOM 764 N N . ASP A 1 104 ? 11.537 -1.021 -26.748 1.00 85.06 104 ASP A N 1
ATOM 765 C CA . ASP A 1 104 ? 10.282 -0.536 -27.351 1.00 85.06 104 ASP A CA 1
ATOM 766 C C . ASP A 1 104 ? 9.743 0.720 -26.651 1.00 85.06 104 ASP A C 1
ATOM 768 O O . ASP A 1 104 ? 9.103 1.574 -27.268 1.00 85.06 104 ASP A O 1
ATOM 772 N N . ASN A 1 105 ? 9.975 0.823 -25.342 1.00 83.19 105 ASN A N 1
ATOM 773 C CA . ASN A 1 105 ? 9.454 1.896 -24.502 1.00 83.19 105 ASN A CA 1
ATOM 774 C C . ASN A 1 105 ? 10.506 2.957 -24.148 1.00 83.19 105 ASN A C 1
ATOM 776 O O . ASN A 1 105 ? 10.201 3.875 -23.378 1.00 83.19 105 ASN A O 1
ATOM 780 N N . GLN A 1 106 ? 11.719 2.866 -24.708 1.00 83.12 106 GLN A N 1
ATOM 781 C CA . GLN A 1 106 ? 12.864 3.735 -24.399 1.00 83.12 106 GLN A CA 1
ATOM 782 C C . GLN A 1 106 ? 13.131 3.832 -22.882 1.00 83.12 106 GLN A C 1
ATOM 784 O O . GLN A 1 106 ? 13.340 4.914 -22.336 1.00 83.12 106 GLN A O 1
ATOM 789 N N . GLY A 1 107 ? 13.008 2.709 -22.170 1.00 73.06 107 GLY A N 1
ATOM 790 C CA . GLY A 1 107 ? 13.191 2.618 -20.719 1.00 73.06 107 GLY A CA 1
ATOM 791 C C . GLY A 1 107 ? 12.090 3.273 -19.872 1.00 73.06 107 GLY A C 1
ATOM 792 O O . GLY A 1 107 ? 12.213 3.331 -18.650 1.00 73.06 107 GLY A O 1
ATOM 793 N N . SER A 1 108 ? 10.997 3.759 -20.473 1.00 75.75 108 SER A N 1
ATOM 794 C CA . SER A 1 108 ? 9.920 4.444 -19.749 1.00 75.75 108 SER A CA 1
ATOM 795 C C . SER A 1 108 ? 8.784 3.501 -19.347 1.00 75.75 108 SER A C 1
ATOM 797 O O . SER A 1 108 ? 8.013 3.033 -20.186 1.00 75.75 108 SER A O 1
ATOM 799 N N . VAL A 1 109 ? 8.599 3.302 -18.038 1.00 78.94 109 VAL A N 1
ATOM 800 C CA . VAL A 1 109 ? 7.463 2.527 -17.504 1.00 78.94 109 VAL A CA 1
ATOM 801 C C . VAL A 1 109 ? 6.121 3.197 -17.811 1.00 78.94 109 VAL A C 1
ATOM 803 O O . VAL A 1 109 ? 5.139 2.517 -18.088 1.00 78.94 109 VAL A O 1
ATOM 806 N N . PHE A 1 110 ? 6.063 4.531 -17.828 1.00 81.62 110 PHE A N 1
ATOM 807 C CA . PHE A 1 110 ? 4.831 5.247 -18.162 1.00 81.62 110 PHE A CA 1
ATOM 808 C C . PHE A 1 110 ? 4.377 4.969 -19.595 1.00 81.62 110 PHE A C 1
ATOM 810 O O . PHE A 1 110 ? 3.193 4.732 -19.815 1.00 81.62 110 PHE A O 1
ATOM 817 N N . ARG A 1 111 ? 5.303 4.928 -20.563 1.00 80.81 111 ARG A N 1
ATOM 818 C CA . ARG A 1 111 ? 4.969 4.541 -21.945 1.00 80.81 111 ARG A CA 1
ATOM 819 C C . ARG A 1 111 ? 4.482 3.099 -22.022 1.00 80.81 111 ARG A C 1
ATOM 821 O O . ARG A 1 111 ? 3.481 2.839 -22.684 1.00 80.81 111 ARG A O 1
ATOM 828 N N . ALA A 1 112 ? 5.120 2.206 -21.269 1.00 84.44 112 ALA A N 1
ATOM 829 C CA . ALA A 1 112 ? 4.705 0.815 -21.159 1.00 84.44 112 ALA A CA 1
ATOM 830 C C . ALA A 1 112 ? 3.263 0.693 -20.614 1.00 84.44 112 ALA A C 1
ATOM 832 O O . ALA A 1 112 ? 2.438 -0.009 -21.195 1.00 84.44 112 ALA A O 1
ATOM 833 N N . ILE A 1 113 ? 2.917 1.442 -19.556 1.00 85.25 113 ILE A N 1
ATOM 834 C CA . ILE A 1 113 ? 1.557 1.496 -18.985 1.00 85.25 113 ILE A CA 1
ATOM 835 C C . ILE A 1 113 ? 0.556 2.091 -19.982 1.00 85.25 113 ILE A C 1
ATOM 837 O O . ILE A 1 113 ? -0.527 1.541 -20.155 1.00 85.25 113 ILE A O 1
ATOM 841 N N . LEU A 1 114 ? 0.906 3.189 -20.658 1.00 87.25 114 LEU A N 1
ATOM 842 C CA . LEU A 1 114 ? 0.027 3.852 -21.629 1.00 87.25 114 LEU A CA 1
ATOM 843 C C . LEU A 1 114 ? -0.261 2.986 -22.860 1.00 87.25 114 LEU A C 1
ATOM 845 O O . LEU A 1 114 ? -1.333 3.107 -23.447 1.00 87.25 114 LEU A O 1
ATOM 849 N N . LYS A 1 115 ? 0.655 2.083 -23.227 1.00 88.25 115 LYS A N 1
ATOM 850 C CA . LYS A 1 115 ? 0.448 1.104 -24.302 1.00 88.25 115 LYS A CA 1
ATOM 851 C C . LYS A 1 115 ? -0.650 0.093 -23.961 1.00 88.25 115 LYS A C 1
ATOM 853 O O . LYS A 1 115 ? -1.346 -0.373 -24.858 1.00 88.25 115 LYS A O 1
ATOM 858 N N . ASN A 1 116 ? -0.815 -0.247 -22.679 1.00 87.19 116 ASN A N 1
ATOM 859 C CA . ASN A 1 116 ? -1.848 -1.175 -22.223 1.00 87.19 116 ASN A CA 1
ATOM 860 C C . ASN A 1 116 ? -2.363 -0.846 -20.804 1.00 87.19 116 ASN A C 1
ATOM 862 O O . ASN A 1 116 ? -2.068 -1.564 -19.839 1.00 87.19 116 ASN A O 1
ATOM 866 N N . PRO A 1 117 ? -3.176 0.215 -20.647 1.00 88.94 117 PRO A N 1
ATOM 867 C CA . PRO A 1 117 ? -3.643 0.657 -19.333 1.00 88.94 117 PRO A CA 1
ATOM 868 C C . PRO A 1 117 ? -4.581 -0.365 -18.679 1.00 88.94 117 PRO A C 1
ATOM 870 O O . PRO A 1 117 ? -4.595 -0.509 -17.456 1.00 88.94 117 PRO A O 1
ATOM 873 N N . SER A 1 118 ? -5.327 -1.127 -19.488 1.00 87.25 118 SER A N 1
ATOM 874 C CA . SER A 1 118 ? -6.246 -2.162 -19.003 1.00 87.25 118 SER A CA 1
ATOM 875 C C . SER A 1 118 ? -5.515 -3.301 -18.283 1.00 87.25 118 SER A C 1
ATOM 877 O O . SER A 1 118 ? -5.914 -3.694 -17.185 1.00 87.25 118 SER A O 1
ATOM 879 N N . ALA A 1 119 ? -4.391 -3.772 -18.836 1.00 85.75 119 ALA A N 1
ATOM 880 C CA . ALA A 1 119 ? -3.565 -4.800 -18.209 1.00 85.75 119 ALA A CA 1
ATOM 881 C C . ALA A 1 119 ? -2.931 -4.301 -16.904 1.00 85.75 119 ALA A C 1
ATOM 883 O O . ALA A 1 119 ? -2.818 -5.056 -15.936 1.00 85.75 119 ALA A O 1
ATOM 884 N N . PHE A 1 120 ? -2.553 -3.021 -16.846 1.00 85.69 120 PHE A N 1
ATOM 885 C CA . PHE 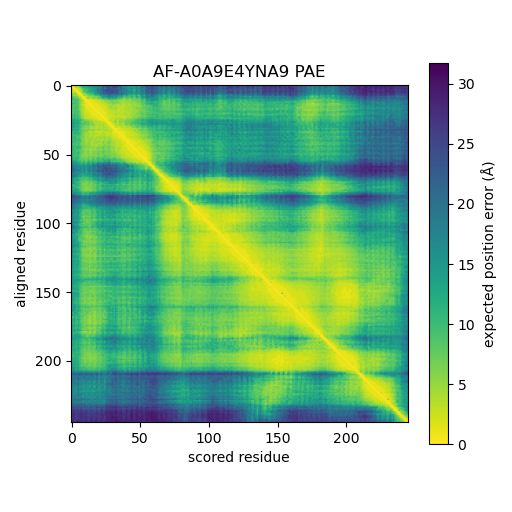A 1 120 ? -2.039 -2.416 -15.620 1.00 85.69 120 PHE A CA 1
ATOM 886 C C . PHE A 1 120 ? -3.115 -2.321 -14.528 1.00 85.69 120 PHE A C 1
ATOM 888 O O . PHE A 1 120 ? -2.848 -2.643 -13.370 1.00 85.69 120 PHE A O 1
ATOM 895 N N . TRP A 1 121 ? -4.352 -1.963 -14.880 1.00 84.81 121 TRP A N 1
ATOM 896 C CA . TRP A 1 121 ? -5.459 -1.961 -13.921 1.00 84.81 121 TRP A CA 1
ATOM 897 C C . TRP A 1 121 ? -5.785 -3.367 -13.407 1.00 84.81 121 TRP A C 1
ATOM 899 O O . TRP A 1 121 ? -5.921 -3.573 -12.200 1.00 84.81 121 TRP A O 1
ATOM 909 N N . LEU A 1 122 ? -5.828 -4.363 -14.299 1.00 85.12 122 LEU A N 1
ATOM 910 C CA . LEU A 1 122 ? -6.050 -5.759 -13.919 1.00 85.12 122 LEU A CA 1
ATOM 911 C C . LEU A 1 122 ? -4.969 -6.262 -12.952 1.00 85.12 122 LEU A C 1
ATOM 913 O O . LEU A 1 122 ? -5.274 -6.976 -11.994 1.00 85.12 122 LEU A O 1
ATOM 917 N N . ARG A 1 123 ? -3.715 -5.846 -13.161 1.00 82.62 123 ARG A N 1
ATOM 918 C CA . ARG A 1 123 ? -2.603 -6.120 -12.246 1.00 82.62 123 ARG A CA 1
ATOM 919 C C . ARG A 1 123 ? -2.852 -5.534 -10.858 1.00 82.62 123 ARG A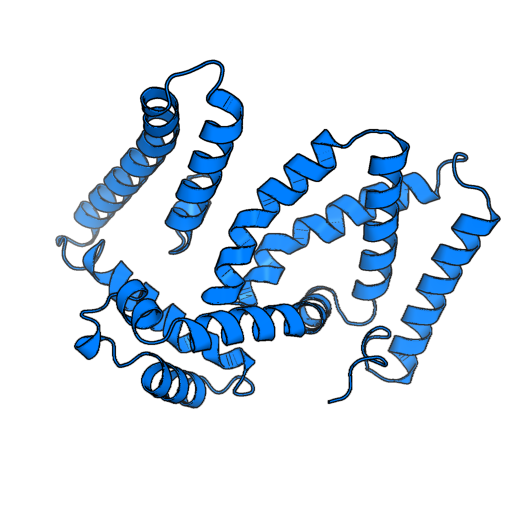 C 1
ATOM 921 O O . ARG A 1 123 ? -2.696 -6.258 -9.880 1.00 82.62 123 ARG A O 1
ATOM 928 N N . ILE A 1 124 ? -3.267 -4.266 -10.764 1.00 83.75 124 ILE A N 1
ATOM 929 C CA . ILE A 1 124 ? -3.601 -3.627 -9.479 1.00 83.75 124 ILE A CA 1
ATOM 930 C C . ILE A 1 124 ? -4.707 -4.415 -8.777 1.00 83.75 124 ILE A C 1
ATOM 932 O O . ILE A 1 124 ? -4.542 -4.798 -7.624 1.00 83.75 124 ILE A O 1
ATOM 936 N N . VAL A 1 125 ? -5.803 -4.718 -9.476 1.00 85.00 125 VAL A N 1
ATOM 937 C CA . VAL A 1 125 ? -6.937 -5.464 -8.908 1.00 85.00 125 VAL A CA 1
ATOM 938 C C . VAL A 1 125 ? -6.510 -6.850 -8.424 1.00 85.00 125 VAL A C 1
ATOM 940 O O . VAL A 1 125 ? -6.883 -7.264 -7.328 1.00 85.00 125 VAL A O 1
ATOM 943 N N . THR A 1 126 ? -5.705 -7.564 -9.209 1.00 81.69 126 THR A N 1
ATOM 944 C CA . THR A 1 126 ? -5.230 -8.905 -8.842 1.00 81.69 126 THR A CA 1
ATOM 945 C C . THR A 1 126 ? -4.292 -8.855 -7.637 1.00 81.69 126 THR A C 1
ATOM 947 O O . THR A 1 126 ? -4.445 -9.634 -6.698 1.00 81.69 126 THR A O 1
ATOM 950 N N . ASN A 1 127 ? -3.372 -7.892 -7.605 1.00 80.12 127 ASN A N 1
ATOM 951 C CA . ASN A 1 127 ? -2.491 -7.690 -6.460 1.00 80.12 127 ASN A CA 1
ATOM 952 C C . ASN A 1 127 ? -3.275 -7.309 -5.199 1.00 80.12 127 ASN A C 1
ATOM 954 O O . ASN A 1 127 ? -2.974 -7.829 -4.127 1.00 80.12 127 ASN A O 1
ATOM 958 N N . SER A 1 128 ? -4.323 -6.490 -5.326 1.00 82.50 128 SER A N 1
ATOM 959 C CA . SER A 1 128 ? -5.235 -6.168 -4.223 1.00 82.50 128 SER A CA 1
ATOM 960 C C . SER A 1 128 ? -5.953 -7.406 -3.686 1.00 82.50 128 SER A C 1
ATOM 962 O O . SER A 1 128 ? -6.042 -7.581 -2.474 1.00 82.50 128 SER A O 1
ATOM 964 N N . LYS A 1 129 ? -6.413 -8.308 -4.566 1.00 83.12 129 LYS A N 1
ATOM 965 C CA . LYS A 1 129 ? -7.025 -9.589 -4.163 1.00 83.12 129 LYS A CA 1
ATOM 966 C C . LYS A 1 129 ? -6.046 -10.516 -3.438 1.00 83.12 129 LYS A C 1
ATOM 968 O O . LYS A 1 129 ? -6.472 -11.292 -2.593 1.00 83.12 129 LYS A O 1
ATOM 973 N N . ASN A 1 130 ? -4.749 -10.401 -3.721 1.00 78.38 130 ASN A N 1
ATOM 974 C CA . ASN A 1 130 ? -3.696 -11.172 -3.058 1.00 78.38 130 ASN A CA 1
ATOM 975 C C . ASN A 1 130 ? -3.195 -10.551 -1.744 1.00 78.38 130 ASN A C 1
ATOM 977 O O . ASN A 1 130 ? -2.428 -11.197 -1.029 1.00 78.38 130 ASN A O 1
ATOM 981 N N . LEU A 1 131 ? -3.638 -9.343 -1.372 1.00 79.75 131 LEU A N 1
ATOM 982 C CA . LEU A 1 131 ? -3.247 -8.706 -0.108 1.00 79.75 131 LEU A CA 1
ATOM 983 C C . LEU A 1 131 ? -3.538 -9.545 1.142 1.00 79.75 131 LEU A C 1
ATOM 985 O O . LEU A 1 131 ? -2.660 -9.586 2.002 1.00 79.75 131 LEU A O 1
ATOM 989 N N . PRO A 1 132 ? -4.684 -10.241 1.275 1.00 80.75 132 PRO A N 1
ATOM 990 C CA . PRO A 1 132 ? -4.931 -11.092 2.436 1.00 80.75 132 PRO A CA 1
ATOM 991 C C . PRO A 1 132 ? -3.881 -12.204 2.566 1.00 80.75 132 PRO A C 1
ATOM 993 O O . PRO A 1 132 ? -3.368 -12.442 3.658 1.00 80.75 132 PRO A O 1
ATOM 996 N N . ASN A 1 133 ? -3.490 -12.827 1.448 1.00 78.69 133 ASN A N 1
ATOM 997 C CA . ASN A 1 133 ? -2.448 -13.858 1.417 1.00 78.69 133 ASN A CA 1
ATOM 998 C C . ASN A 1 133 ? -1.082 -13.292 1.808 1.00 78.69 133 ASN A C 1
ATOM 1000 O O . ASN A 1 133 ? -0.377 -13.876 2.631 1.00 78.69 133 ASN A O 1
ATOM 1004 N N . LEU A 1 134 ? -0.724 -12.128 1.257 1.00 77.56 134 LEU A N 1
ATOM 1005 C CA . LEU A 1 134 ? 0.522 -11.444 1.600 1.00 77.56 134 LEU A CA 1
ATOM 1006 C C . LEU A 1 134 ? 0.547 -11.050 3.085 1.00 77.56 134 LEU A C 1
ATOM 1008 O O . LEU A 1 134 ? 1.567 -11.226 3.748 1.00 77.56 134 LEU A O 1
ATOM 1012 N N . TYR A 1 135 ? -0.572 -10.566 3.626 1.00 81.81 135 TYR A N 1
ATOM 1013 C CA . TYR A 1 135 ? -0.700 -10.203 5.036 1.00 81.81 135 TYR A CA 1
ATOM 1014 C C . TYR A 1 135 ? -0.424 -11.403 5.947 1.00 81.81 135 TYR A C 1
ATOM 1016 O O . TYR A 1 135 ? 0.395 -11.318 6.858 1.00 81.81 135 TYR A O 1
ATOM 1024 N N . LEU A 1 136 ? -1.040 -12.546 5.659 1.00 80.50 136 LEU A N 1
ATOM 1025 C CA . LEU A 1 136 ? -0.839 -13.770 6.437 1.00 80.50 136 LEU A CA 1
ATOM 1026 C C . LEU A 1 136 ? 0.560 -14.341 6.316 1.00 80.50 136 LEU A C 1
ATOM 1028 O O . LEU A 1 136 ? 1.069 -14.908 7.274 1.00 80.50 136 LEU A O 1
ATOM 1032 N N . SER A 1 137 ? 1.180 -14.201 5.144 1.00 79.88 137 SER A N 1
ATOM 1033 C CA . SER A 1 137 ? 2.573 -14.603 4.972 1.00 79.88 137 SER A CA 1
ATOM 1034 C C . SER A 1 137 ? 3.514 -13.781 5.860 1.00 79.88 137 SER A C 1
ATOM 1036 O O . SER A 1 137 ? 4.538 -14.294 6.293 1.00 79.88 137 SER A O 1
ATOM 1038 N N . ALA A 1 138 ? 3.152 -12.529 6.166 1.00 80.00 138 ALA A N 1
ATOM 1039 C CA . ALA A 1 138 ? 3.955 -11.636 6.997 1.00 80.00 138 ALA A CA 1
ATOM 1040 C C . ALA A 1 138 ? 3.660 -11.759 8.500 1.00 80.00 138 ALA A C 1
ATOM 1042 O O . ALA A 1 138 ? 4.580 -11.677 9.306 1.00 80.00 138 ALA A O 1
ATOM 1043 N N . PHE A 1 139 ? 2.391 -11.930 8.882 1.00 78.62 139 PHE A N 1
ATOM 1044 C CA . PHE A 1 139 ? 1.946 -11.959 10.283 1.00 78.62 139 PHE A CA 1
ATOM 1045 C C . PHE A 1 139 ? 1.660 -13.359 10.825 1.00 78.62 139 PHE A C 1
ATOM 1047 O O . PHE A 1 139 ? 1.134 -13.484 11.929 1.00 78.62 139 PHE A O 1
ATOM 1054 N N . ASP A 1 140 ? 2.012 -14.389 10.061 1.00 81.94 140 ASP A N 1
ATOM 1055 C CA . ASP A 1 140 ? 1.645 -15.779 10.297 1.00 81.94 140 ASP A CA 1
ATOM 1056 C C . ASP A 1 140 ? 0.128 -16.037 10.207 1.00 81.94 140 ASP A C 1
ATOM 1058 O O . ASP A 1 140 ? -0.721 -15.199 10.534 1.00 81.94 140 ASP A O 1
ATOM 1062 N N . LYS A 1 141 ? -0.238 -17.239 9.750 1.00 78.44 141 LYS A N 1
ATOM 1063 C CA . LYS A 1 141 ? -1.646 -17.622 9.590 1.00 78.44 141 LYS A CA 1
ATOM 1064 C C . LYS A 1 141 ? -2.397 -17.705 10.919 1.00 78.44 141 LYS A C 1
ATOM 1066 O O . LYS A 1 141 ? -3.613 -17.542 10.925 1.00 78.44 141 LYS A O 1
ATOM 1071 N N . ARG A 1 142 ? -1.686 -17.916 12.031 1.00 75.69 142 ARG A N 1
ATOM 1072 C CA . ARG A 1 142 ? -2.261 -18.098 13.369 1.00 75.69 142 ARG A CA 1
ATOM 1073 C C . ARG A 1 142 ? -2.441 -16.768 14.093 1.00 75.69 142 ARG A C 1
ATOM 1075 O O . ARG A 1 142 ? -3.477 -16.546 14.710 1.00 75.69 142 ARG A O 1
ATOM 1082 N N . VAL A 1 143 ? -1.452 -15.875 14.008 1.00 78.31 143 VAL A N 1
ATOM 1083 C CA . VAL A 1 143 ? -1.464 -14.588 14.732 1.00 78.31 143 VAL A CA 1
ATOM 1084 C C . VAL A 1 143 ? -2.143 -13.483 13.919 1.00 78.31 143 VAL A C 1
ATOM 1086 O O . VAL A 1 143 ? -2.876 -12.666 14.483 1.00 78.31 143 VAL A O 1
ATOM 1089 N N . GLY A 1 144 ? -1.976 -13.483 12.594 1.00 83.31 144 GLY A N 1
ATOM 1090 C CA . GLY A 1 144 ? -2.561 -12.487 11.694 1.00 83.31 144 GLY A CA 1
ATOM 1091 C C . GLY A 1 144 ? -4.072 -12.268 11.870 1.00 83.31 144 GLY A C 1
ATOM 1092 O O . GLY A 1 144 ? -4.490 -11.119 12.015 1.00 83.31 144 GLY A O 1
ATOM 1093 N N . PRO A 1 145 ? -4.922 -13.313 11.916 1.00 83.44 145 PRO A N 1
ATOM 1094 C CA . PRO A 1 145 ? -6.365 -13.133 12.096 1.00 83.44 145 PRO A CA 1
ATOM 1095 C C . PRO A 1 145 ? -6.734 -12.415 13.402 1.00 83.44 145 PRO A C 1
ATOM 1097 O O . PRO A 1 145 ? -7.585 -11.526 13.403 1.00 83.44 145 PRO A O 1
ATOM 1100 N N . MET A 1 146 ? -6.067 -12.754 14.510 1.00 83.25 146 MET A N 1
ATOM 1101 C CA . MET A 1 146 ? -6.293 -12.105 15.805 1.00 83.25 146 MET A CA 1
ATOM 1102 C C . MET A 1 146 ? -5.904 -10.627 15.743 1.00 83.25 146 MET A C 1
ATOM 1104 O O . MET A 1 146 ? -6.636 -9.759 16.220 1.00 83.25 146 MET A O 1
ATOM 1108 N N . LEU A 1 147 ? -4.781 -10.334 15.088 1.00 87.62 147 LEU A N 1
ATOM 1109 C CA . LEU A 1 147 ? -4.291 -8.977 14.901 1.00 87.62 147 LEU A CA 1
ATOM 1110 C C . LEU A 1 147 ? -5.247 -8.143 14.027 1.00 87.62 147 LEU A C 1
ATOM 1112 O O . LEU A 1 147 ? -5.504 -6.988 14.358 1.00 87.62 147 LEU A O 1
ATOM 1116 N N . LEU A 1 148 ? -5.864 -8.727 12.991 1.00 87.56 148 LEU A N 1
ATOM 1117 C CA . LEU A 1 148 ? -6.920 -8.070 12.204 1.00 87.56 148 LEU A CA 1
ATOM 1118 C C . LEU A 1 148 ? -8.181 -7.772 13.019 1.00 87.56 148 LEU A C 1
ATOM 1120 O O . LEU A 1 148 ? -8.742 -6.686 12.875 1.00 87.56 148 LEU A O 1
ATOM 1124 N N . ILE A 1 149 ? -8.621 -8.690 13.884 1.00 86.75 149 ILE A N 1
ATOM 1125 C CA . ILE A 1 149 ? -9.789 -8.451 14.747 1.00 86.75 149 ILE A CA 1
ATOM 1126 C C . ILE A 1 149 ? -9.529 -7.266 15.675 1.00 86.75 149 ILE A C 1
ATOM 1128 O O . ILE A 1 149 ? -10.343 -6.342 15.744 1.00 86.75 149 ILE A O 1
ATOM 1132 N N . PHE A 1 150 ? -8.382 -7.258 16.359 1.00 89.38 150 PHE A N 1
ATOM 1133 C CA . PHE A 1 150 ? -8.032 -6.136 17.224 1.00 89.38 150 PHE A CA 1
ATOM 1134 C C . PHE A 1 150 ? -7.821 -4.847 16.429 1.00 89.38 150 PHE A C 1
ATOM 1136 O O . PHE A 1 150 ? -8.188 -3.779 16.910 1.00 89.38 150 PHE A O 1
ATOM 1143 N N . ALA A 1 151 ? -7.288 -4.916 15.208 1.00 91.50 151 ALA A N 1
ATOM 1144 C CA . ALA A 1 151 ? -7.191 -3.749 14.340 1.00 91.50 151 ALA A CA 1
ATOM 1145 C C . ALA A 1 151 ? -8.577 -3.186 13.986 1.00 91.50 151 ALA A C 1
ATOM 1147 O O . ALA A 1 151 ? -8.800 -1.982 14.113 1.00 91.50 151 ALA A O 1
ATOM 1148 N N . GLY A 1 152 ? -9.536 -4.047 13.635 1.00 91.19 152 GLY A N 1
ATOM 1149 C CA . GLY A 1 152 ? -10.930 -3.658 13.411 1.00 91.19 152 GLY A CA 1
ATOM 1150 C C . GLY A 1 152 ? -11.553 -3.005 14.647 1.00 91.19 152 GLY A C 1
ATOM 1151 O O . GLY A 1 152 ? -12.142 -1.928 14.553 1.00 91.19 152 GLY A O 1
ATOM 1152 N N . LEU A 1 153 ? -11.335 -3.593 15.826 1.00 89.62 153 LEU A N 1
ATOM 1153 C CA . LEU A 1 153 ? -11.737 -3.010 17.108 1.00 89.62 153 LEU A CA 1
ATOM 1154 C C . LEU A 1 153 ? -11.111 -1.636 17.360 1.00 89.62 153 LEU A C 1
ATOM 1156 O O . LEU A 1 153 ? -11.792 -0.732 17.838 1.00 89.62 153 LEU A O 1
ATOM 1160 N N . GLY A 1 154 ? -9.831 -1.456 17.035 1.00 91.50 154 GLY A N 1
ATOM 1161 C CA . GLY A 1 154 ? -9.140 -0.177 17.172 1.00 91.50 154 GLY A CA 1
ATOM 1162 C C . GLY A 1 154 ? -9.727 0.905 16.273 1.00 91.50 154 GLY A C 1
ATOM 1163 O O . GLY A 1 154 ? -9.917 2.036 16.717 1.00 91.50 154 GLY A O 1
ATOM 1164 N N . ILE A 1 155 ? -10.088 0.551 15.037 1.00 92.50 155 ILE A N 1
ATOM 1165 C CA . ILE A 1 155 ? -10.780 1.456 14.113 1.00 92.50 155 ILE A CA 1
ATOM 1166 C C . ILE A 1 155 ? -12.147 1.853 14.685 1.00 92.50 155 ILE A C 1
ATOM 1168 O O . ILE A 1 155 ? -12.452 3.043 14.767 1.00 92.50 155 ILE A O 1
ATOM 1172 N N . VAL A 1 156 ? -12.943 0.885 15.154 1.00 90.25 156 VAL A N 1
ATOM 1173 C CA . VAL A 1 156 ? -14.242 1.150 15.799 1.00 90.25 156 VAL A CA 1
ATOM 1174 C C . VAL A 1 156 ? -14.078 2.051 17.026 1.00 90.25 156 VAL A C 1
ATOM 1176 O O . VAL A 1 156 ? -14.854 2.991 17.206 1.00 90.25 156 VAL A O 1
ATOM 1179 N N . ALA A 1 157 ? -13.050 1.818 17.845 1.00 90.94 157 ALA A N 1
ATOM 1180 C CA . ALA A 1 157 ? -12.747 2.636 19.014 1.00 90.94 157 ALA A CA 1
ATOM 1181 C C . ALA A 1 157 ? -12.444 4.094 18.635 1.00 90.94 157 ALA A C 1
ATOM 1183 O O . ALA A 1 157 ? -12.938 5.014 19.288 1.00 90.94 157 ALA A O 1
ATOM 1184 N N . LEU A 1 158 ? -11.661 4.315 17.573 1.00 91.50 158 LEU A N 1
ATOM 1185 C CA . LEU A 1 158 ? -11.352 5.655 17.071 1.00 91.50 158 LEU A CA 1
ATOM 1186 C C . LEU A 1 158 ? -12.604 6.364 16.541 1.00 91.50 158 LEU A C 1
ATOM 1188 O O . LEU A 1 158 ? -12.807 7.534 16.861 1.00 91.50 158 LEU A O 1
ATOM 1192 N N . ILE A 1 159 ? -13.467 5.656 15.803 1.00 92.19 159 ILE A N 1
ATOM 1193 C CA . ILE A 1 159 ? -14.739 6.199 15.296 1.00 92.19 159 ILE A CA 1
ATOM 1194 C C . ILE A 1 159 ? -15.661 6.587 16.459 1.00 92.19 159 ILE A C 1
ATOM 1196 O O . ILE A 1 159 ? -16.119 7.725 16.522 1.00 92.19 159 ILE A O 1
ATOM 1200 N N . ARG A 1 160 ? -15.886 5.681 17.424 1.00 89.00 160 ARG A N 1
ATOM 1201 C CA . ARG A 1 160 ? -16.748 5.936 18.597 1.00 89.00 160 ARG A CA 1
ATOM 1202 C C . ARG A 1 160 ? -16.251 7.106 19.452 1.00 89.00 160 ARG A C 1
ATOM 1204 O O . ARG A 1 160 ? -17.054 7.787 20.078 1.00 89.00 160 ARG A O 1
ATOM 1211 N N . ARG A 1 161 ? -14.939 7.355 19.474 1.00 89.38 161 ARG A N 1
ATOM 1212 C CA . ARG A 1 161 ? -14.316 8.480 20.195 1.00 89.38 161 ARG A CA 1
ATOM 1213 C C . ARG A 1 161 ? -14.223 9.767 19.373 1.00 89.38 161 ARG A C 1
ATOM 1215 O O . ARG A 1 161 ? -13.658 10.742 19.859 1.00 89.38 161 ARG A O 1
ATOM 1222 N N . GLY A 1 162 ? -14.720 9.777 18.135 1.00 90.06 162 GLY A N 1
ATOM 1223 C CA . GLY A 1 162 ? -14.635 10.932 17.240 1.00 90.06 162 GLY A CA 1
ATOM 1224 C C . GLY A 1 162 ? -13.208 11.281 16.799 1.00 90.06 162 GLY A C 1
ATOM 1225 O O . GLY A 1 162 ? -12.967 12.375 16.292 1.00 90.06 162 GLY A O 1
ATOM 1226 N N . ALA A 1 163 ? -12.245 10.369 16.963 1.00 90.62 163 ALA A N 1
ATOM 1227 C CA . ALA A 1 163 ? -10.831 10.581 16.657 1.00 90.62 163 ALA A CA 1
ATOM 1228 C C . ALA A 1 163 ? -10.525 10.397 15.156 1.00 90.62 163 ALA A C 1
ATOM 1230 O O . ALA A 1 163 ? -9.554 9.741 14.769 1.00 90.62 163 ALA A O 1
ATOM 1231 N N . TYR A 1 164 ? -11.351 10.993 14.291 1.00 87.88 164 TYR A N 1
ATOM 1232 C CA . TYR A 1 164 ? -11.259 10.857 12.834 1.00 87.88 164 TYR A CA 1
ATOM 1233 C C . TYR A 1 164 ? -9.923 11.350 12.275 1.00 87.88 164 TYR A C 1
ATOM 1235 O O . TYR A 1 164 ? -9.411 10.770 11.323 1.00 87.88 164 TYR A O 1
ATOM 1243 N N . GLY A 1 165 ? -9.313 12.362 12.902 1.00 85.38 165 GLY A N 1
ATOM 1244 C CA . GLY A 1 165 ? -7.995 12.860 12.504 1.00 85.38 165 GLY A CA 1
ATOM 1245 C C . GLY A 1 165 ? -6.920 11.769 12.527 1.00 85.38 165 GLY A C 1
ATOM 1246 O O . GLY A 1 165 ? -6.140 11.667 11.586 1.00 85.38 165 GLY A O 1
ATOM 1247 N N . MET A 1 166 ? -6.920 10.893 13.538 1.00 84.75 166 MET A N 1
ATOM 1248 C CA . MET A 1 166 ? -5.951 9.792 13.626 1.00 84.75 166 MET A CA 1
ATOM 1249 C C . MET A 1 166 ? -6.176 8.741 12.535 1.00 84.75 166 MET A C 1
ATOM 1251 O O . MET A 1 166 ? -5.207 8.244 11.961 1.00 84.75 166 MET A O 1
ATOM 1255 N N . LEU A 1 167 ? -7.437 8.431 12.213 1.00 86.56 167 LEU A N 1
ATOM 1256 C CA . LEU A 1 167 ? -7.779 7.524 11.112 1.00 86.56 167 LEU A CA 1
ATOM 1257 C C . LEU A 1 167 ? -7.330 8.098 9.770 1.00 86.56 167 LEU A C 1
ATOM 1259 O O . LEU A 1 167 ? -6.657 7.411 9.008 1.00 86.56 167 LEU A O 1
ATOM 1263 N N . VAL A 1 168 ? -7.650 9.367 9.512 1.00 84.56 168 VAL A N 1
ATOM 1264 C CA . VAL A 1 168 ? -7.281 10.055 8.272 1.00 84.56 168 VAL A CA 1
ATOM 1265 C C . VAL A 1 168 ? -5.766 10.123 8.126 1.00 84.56 168 VAL A C 1
ATOM 1267 O O . VAL A 1 168 ? -5.252 9.719 7.089 1.00 84.56 168 VAL A O 1
ATOM 1270 N N . ILE A 1 169 ? -5.036 10.542 9.165 1.00 82.50 169 ILE A N 1
ATOM 1271 C CA . ILE A 1 169 ? -3.567 10.573 9.148 1.00 82.50 169 ILE A CA 1
ATOM 1272 C C . ILE A 1 169 ? -3.013 9.176 8.850 1.00 82.50 169 ILE A C 1
ATOM 1274 O O . ILE A 1 169 ? -2.172 9.030 7.971 1.00 82.50 169 ILE A O 1
ATOM 1278 N N . SER A 1 170 ? -3.525 8.136 9.508 1.00 83.75 170 SER A N 1
ATOM 1279 C CA . SER A 1 170 ? -3.073 6.757 9.289 1.00 83.75 170 SER A CA 1
ATOM 1280 C C . SER A 1 170 ? -3.329 6.274 7.854 1.00 83.75 170 SER A C 1
ATOM 1282 O O . SER A 1 170 ? -2.455 5.665 7.244 1.00 83.75 170 SER A O 1
ATOM 1284 N N . MET A 1 171 ? -4.494 6.583 7.274 1.00 83.00 171 MET A N 1
ATOM 1285 C CA . MET A 1 171 ? -4.808 6.251 5.875 1.00 83.00 171 MET A CA 1
ATOM 1286 C C . MET A 1 171 ? -3.944 7.034 4.886 1.00 83.00 171 MET A C 1
ATOM 1288 O O . MET A 1 171 ? -3.479 6.481 3.893 1.00 83.00 171 MET A O 1
ATOM 1292 N N . ILE A 1 172 ? -3.680 8.308 5.176 1.00 80.12 172 ILE A N 1
ATOM 1293 C CA . ILE A 1 172 ? -2.786 9.154 4.387 1.00 80.12 172 ILE A CA 1
ATOM 1294 C C . ILE A 1 172 ? -1.371 8.566 4.371 1.00 80.12 172 ILE A C 1
ATOM 1296 O O . ILE A 1 172 ? -0.760 8.458 3.310 1.00 80.12 172 ILE A O 1
ATOM 1300 N N . TRP A 1 173 ? -0.870 8.127 5.524 1.00 77.06 173 TRP A N 1
ATOM 1301 C CA . TRP A 1 173 ? 0.430 7.465 5.630 1.00 77.06 173 TRP A CA 1
ATOM 1302 C C . TRP A 1 173 ? 0.476 6.105 4.926 1.00 77.06 173 TRP A C 1
ATOM 1304 O O . TRP A 1 173 ? 1.548 5.653 4.525 1.00 77.06 173 TRP A O 1
ATOM 1314 N N . ALA A 1 174 ? -0.669 5.447 4.755 1.00 80.56 174 ALA A N 1
ATOM 1315 C CA . ALA A 1 174 ? -0.781 4.200 4.010 1.00 80.56 174 ALA A CA 1
ATOM 1316 C C . ALA A 1 174 ? -0.843 4.417 2.497 1.00 80.56 174 ALA A C 1
ATOM 1318 O O . ALA A 1 174 ? -0.511 3.511 1.740 1.00 80.56 174 ALA A O 1
ATOM 1319 N N . LEU A 1 175 ? -1.260 5.595 2.035 1.00 76.56 175 LEU A N 1
ATOM 1320 C CA . LEU A 1 175 ? -1.548 5.869 0.628 1.00 76.56 175 LEU A CA 1
ATOM 1321 C C . LEU A 1 175 ? -0.368 5.567 -0.315 1.00 76.56 175 LEU A C 1
ATOM 1323 O O . LEU A 1 175 ? -0.593 4.944 -1.354 1.00 76.56 175 LEU A O 1
ATOM 1327 N N . PRO A 1 176 ? 0.894 5.874 0.040 1.00 72.38 176 PRO A N 1
ATOM 1328 C CA . PRO A 1 176 ? 2.039 5.556 -0.814 1.00 72.38 176 PRO A CA 1
ATOM 1329 C C . PRO A 1 176 ? 2.266 4.055 -0.987 1.00 72.38 176 PRO A C 1
ATOM 1331 O O . PRO A 1 176 ? 2.865 3.641 -1.972 1.00 72.38 176 PRO A O 1
ATOM 1334 N N . SER A 1 177 ? 1.728 3.212 -0.102 1.00 74.25 177 SER A N 1
ATOM 1335 C CA . SER A 1 177 ? 1.793 1.763 -0.293 1.00 74.25 177 SER A CA 1
ATOM 1336 C C . SER A 1 177 ? 0.940 1.265 -1.464 1.00 74.25 177 SER A C 1
ATOM 1338 O O . SER A 1 177 ? 1.262 0.239 -2.065 1.00 74.25 177 SER A O 1
ATOM 1340 N N . ALA A 1 178 ? -0.108 2.007 -1.843 1.00 74.50 178 ALA A N 1
ATOM 1341 C CA . ALA A 1 178 ? -0.949 1.667 -2.986 1.00 74.50 178 ALA A CA 1
ATOM 1342 C C . ALA A 1 178 ? -0.155 1.707 -4.301 1.00 74.50 178 ALA A C 1
ATOM 1344 O O . ALA A 1 178 ? -0.457 0.951 -5.222 1.00 74.50 178 ALA A O 1
ATOM 1345 N N . TYR A 1 179 ? 0.914 2.511 -4.367 1.00 72.75 179 TYR A N 1
ATOM 1346 C CA . TYR A 1 179 ? 1.862 2.501 -5.482 1.00 72.75 179 TYR A CA 1
ATOM 1347 C C . TYR A 1 179 ? 2.438 1.099 -5.722 1.00 72.75 179 TYR A C 1
ATOM 1349 O O . TYR A 1 179 ? 2.517 0.631 -6.859 1.00 72.75 179 TYR A O 1
ATOM 1357 N N . TYR A 1 180 ? 2.766 0.362 -4.659 1.00 73.44 180 TYR A N 1
ATOM 1358 C CA . TYR A 1 180 ? 3.342 -0.973 -4.792 1.00 73.44 180 TYR A CA 1
ATOM 1359 C C . TYR A 1 180 ? 2.367 -2.003 -5.375 1.00 73.44 180 TYR A C 1
ATOM 1361 O O . TYR A 1 180 ? 2.829 -2.996 -5.932 1.00 73.44 180 TYR A O 1
ATOM 1369 N N . LEU A 1 181 ? 1.049 -1.762 -5.354 1.00 74.88 181 LEU A N 1
ATOM 1370 C CA . LEU A 1 181 ? 0.088 -2.630 -6.049 1.00 74.88 181 LEU A CA 1
ATOM 1371 C C . LEU A 1 181 ? 0.332 -2.652 -7.563 1.00 74.88 181 LEU A C 1
ATOM 1373 O O . LEU A 1 181 ? 0.121 -3.680 -8.202 1.00 74.88 181 LEU A O 1
ATOM 1377 N N . GLY A 1 182 ? 0.824 -1.552 -8.138 1.00 71.94 182 GLY A N 1
ATOM 1378 C CA . GLY A 1 182 ? 1.209 -1.479 -9.548 1.00 71.94 182 GLY A CA 1
ATOM 1379 C C . GLY A 1 182 ? 2.647 -1.926 -9.825 1.00 71.94 182 GLY A C 1
ATOM 1380 O O . GLY A 1 182 ? 2.937 -2.384 -10.930 1.00 71.94 182 GLY A O 1
ATOM 1381 N N . PHE A 1 183 ? 3.543 -1.830 -8.834 1.00 68.44 183 PHE A N 1
ATOM 1382 C CA . PHE A 1 183 ? 4.994 -1.900 -9.062 1.00 68.44 183 PHE A CA 1
ATOM 1383 C C . PHE A 1 183 ? 5.753 -3.001 -8.326 1.00 68.44 183 PHE A C 1
ATOM 1385 O O . PHE A 1 183 ? 6.572 -3.610 -8.986 1.00 68.44 183 PHE A O 1
ATOM 1392 N N . LEU A 1 184 ? 5.502 -3.302 -7.046 1.00 69.00 184 LEU A N 1
ATOM 1393 C CA . LEU A 1 184 ? 6.104 -4.436 -6.314 1.00 69.00 184 LEU A CA 1
ATOM 1394 C C . LEU A 1 184 ? 5.201 -4.850 -5.140 1.00 69.00 184 LEU A C 1
ATOM 1396 O O . LEU A 1 184 ? 5.402 -4.430 -4.001 1.00 69.00 184 LEU A O 1
ATOM 1400 N N . SER A 1 185 ? 4.208 -5.701 -5.388 1.00 61.12 185 SER A N 1
ATOM 1401 C CA . SER A 1 185 ? 3.163 -6.027 -4.408 1.00 61.12 185 SER A CA 1
ATOM 1402 C C . SER A 1 185 ? 3.708 -6.674 -3.129 1.00 61.12 185 SER A C 1
ATOM 1404 O O . SER A 1 185 ? 3.167 -6.448 -2.047 1.00 61.12 185 SER A O 1
ATOM 1406 N N . ARG A 1 186 ? 4.849 -7.375 -3.209 1.00 65.19 186 ARG A N 1
ATOM 1407 C CA . ARG A 1 186 ? 5.564 -7.929 -2.044 1.00 65.19 186 ARG A CA 1
ATOM 1408 C C . ARG A 1 186 ? 5.959 -6.856 -1.015 1.00 65.19 186 ARG A C 1
ATOM 1410 O O . ARG A 1 186 ? 6.024 -7.152 0.175 1.00 65.19 186 ARG A O 1
ATOM 1417 N N . HIS A 1 187 ? 6.187 -5.611 -1.434 1.00 67.94 187 HIS A N 1
ATOM 1418 C CA . HIS A 1 187 ? 6.530 -4.513 -0.525 1.00 67.94 187 HIS A CA 1
ATOM 1419 C C . HIS A 1 187 ? 5.317 -3.776 0.049 1.00 67.94 187 HIS A C 1
ATOM 1421 O O . HIS A 1 187 ? 5.492 -3.003 0.992 1.00 67.94 187 HIS A O 1
ATOM 1427 N N . VAL A 1 188 ? 4.095 -4.041 -0.439 1.00 68.69 188 VAL A N 1
ATOM 1428 C CA . VAL A 1 188 ? 2.875 -3.432 0.125 1.00 68.69 188 VAL A CA 1
ATOM 1429 C C . VAL A 1 188 ? 2.760 -3.794 1.599 1.00 68.69 188 VAL A C 1
ATOM 1431 O O . VAL A 1 188 ? 2.633 -2.914 2.441 1.00 68.69 188 VAL A O 1
ATOM 1434 N N . VAL A 1 189 ? 2.872 -5.081 1.937 1.00 65.56 189 VAL A N 1
ATOM 1435 C CA . VAL A 1 189 ? 2.689 -5.507 3.328 1.00 65.56 189 VAL A CA 1
ATOM 1436 C C . VAL A 1 189 ? 3.782 -4.929 4.208 1.00 65.56 189 VAL A C 1
ATOM 1438 O O . VAL A 1 189 ? 3.445 -4.247 5.161 1.00 65.56 189 VAL A O 1
ATOM 1441 N N . ALA A 1 190 ? 5.057 -5.062 3.831 1.00 68.56 190 ALA A N 1
ATOM 1442 C CA . ALA A 1 190 ? 6.179 -4.526 4.608 1.00 68.56 190 ALA A CA 1
ATOM 1443 C C . ALA A 1 190 ? 6.083 -3.013 4.887 1.00 68.56 190 ALA A C 1
ATOM 1445 O O . ALA A 1 190 ? 6.561 -2.548 5.919 1.00 68.56 190 ALA A O 1
ATOM 1446 N N . THR A 1 191 ? 5.474 -2.242 3.982 1.00 70.31 191 THR A N 1
ATOM 1447 C CA . THR A 1 191 ? 5.303 -0.791 4.158 1.00 70.31 191 THR A CA 1
ATOM 1448 C C . THR A 1 191 ? 4.051 -0.413 4.938 1.00 70.31 191 THR A C 1
ATOM 1450 O O . THR A 1 191 ? 3.998 0.687 5.477 1.00 70.31 191 THR A O 1
ATOM 1453 N N . VAL A 1 192 ? 3.082 -1.322 5.069 1.00 77.12 192 VAL A N 1
ATOM 1454 C CA . VAL A 1 192 ? 1.810 -1.097 5.774 1.00 77.12 192 VAL A CA 1
ATOM 1455 C C . VAL A 1 192 ? 1.703 -1.907 7.068 1.00 77.12 192 VAL A C 1
ATOM 1457 O O . VAL A 1 192 ? 0.762 -1.710 7.827 1.00 77.12 192 VAL A O 1
ATOM 1460 N N . THR A 1 193 ? 2.683 -2.759 7.390 1.00 78.75 193 THR A N 1
ATOM 1461 C CA . THR A 1 193 ? 2.734 -3.601 8.603 1.00 78.75 193 THR A CA 1
ATOM 1462 C C . THR A 1 193 ? 2.442 -2.814 9.885 1.00 78.75 193 THR A C 1
ATOM 1464 O O . THR A 1 193 ? 1.833 -3.339 10.815 1.00 78.75 193 THR A O 1
ATOM 1467 N N . TYR A 1 194 ? 2.822 -1.535 9.941 1.00 81.00 194 TYR A N 1
ATOM 1468 C CA . TYR A 1 194 ? 2.566 -0.693 11.106 1.00 81.00 194 TYR A CA 1
ATOM 1469 C C . TYR A 1 194 ? 1.067 -0.442 11.353 1.00 81.00 194 TYR A C 1
ATOM 1471 O O . TYR A 1 194 ? 0.671 -0.344 12.510 1.00 81.00 194 TYR A O 1
ATOM 1479 N N . LEU A 1 195 ? 0.219 -0.371 10.316 1.00 86.88 195 LEU A N 1
ATOM 1480 C CA . LEU A 1 195 ? -1.208 -0.059 10.475 1.00 86.88 195 LEU A CA 1
ATOM 1481 C C . LEU A 1 195 ? -1.957 -1.132 11.276 1.00 86.88 195 LEU A C 1
ATOM 1483 O O . LEU A 1 195 ? -2.573 -0.777 12.284 1.00 86.88 195 LEU A O 1
ATOM 1487 N N . PRO A 1 196 ? -1.898 -2.427 10.899 1.00 87.75 196 PRO A N 1
ATOM 1488 C CA . PRO A 1 196 ? -2.495 -3.488 11.695 1.00 87.75 196 PRO A CA 1
ATOM 1489 C C . PRO A 1 196 ? -2.004 -3.475 13.145 1.00 87.75 196 PRO A C 1
ATOM 1491 O O . PRO A 1 196 ? -2.815 -3.622 14.048 1.00 87.75 196 PRO A O 1
ATOM 1494 N N . ILE A 1 197 ? -0.708 -3.245 13.389 1.00 88.88 197 ILE A N 1
ATOM 1495 C CA . ILE A 1 197 ? -0.130 -3.234 14.744 1.00 88.88 197 ILE A CA 1
ATOM 1496 C C . ILE A 1 197 ? -0.661 -2.053 15.565 1.00 88.88 197 ILE A C 1
ATOM 1498 O O . ILE A 1 197 ? -1.106 -2.232 16.700 1.00 88.88 197 ILE A O 1
ATOM 1502 N N . VAL A 1 198 ? -0.642 -0.845 14.997 1.00 90.38 198 VAL A N 1
ATOM 1503 C CA . VAL A 1 198 ? -1.111 0.371 15.674 1.00 90.38 198 VAL A CA 1
ATOM 1504 C C . VAL A 1 198 ? -2.592 0.242 16.003 1.00 90.38 198 VAL A C 1
ATOM 1506 O O . VAL A 1 198 ? -2.973 0.390 17.164 1.00 90.38 198 VAL A O 1
ATOM 1509 N N . PHE A 1 199 ? -3.432 -0.118 15.033 1.00 92.94 199 PHE A N 1
ATOM 1510 C CA . PHE A 1 199 ? -4.854 -0.296 15.304 1.00 92.94 199 PHE A CA 1
ATOM 1511 C C . PHE A 1 199 ? -5.115 -1.454 16.267 1.00 92.94 199 PHE A C 1
ATOM 1513 O O . PHE A 1 199 ? -5.951 -1.307 17.154 1.00 92.94 199 PHE A O 1
ATOM 1520 N N . ALA A 1 200 ? -4.375 -2.562 16.171 1.00 91.31 200 ALA A N 1
ATOM 1521 C CA . ALA A 1 200 ? -4.522 -3.673 17.103 1.00 91.31 200 ALA A CA 1
ATOM 1522 C C . ALA A 1 200 ? -4.178 -3.274 18.539 1.00 91.31 200 ALA A C 1
ATOM 1524 O O . ALA A 1 200 ? -4.911 -3.633 19.453 1.00 91.31 200 ALA A O 1
ATOM 1525 N N . SER A 1 201 ? -3.130 -2.478 18.760 1.00 92.06 201 SER A N 1
ATOM 1526 C CA . SER A 1 201 ? -2.790 -1.992 20.105 1.00 92.06 201 SER A CA 1
ATOM 1527 C C . SER A 1 201 ? -3.864 -1.061 20.688 1.00 92.06 201 SER A C 1
ATOM 1529 O O . SER A 1 201 ? -4.207 -1.164 21.871 1.00 92.06 201 SER A O 1
ATOM 1531 N N . ILE A 1 202 ? -4.468 -0.206 19.852 1.00 91.25 202 ILE A N 1
ATOM 1532 C CA . ILE A 1 202 ? -5.611 0.635 20.236 1.00 91.25 202 ILE A CA 1
ATOM 1533 C C . ILE A 1 202 ? -6.822 -0.240 20.574 1.00 91.25 202 ILE A C 1
ATOM 1535 O O . ILE A 1 202 ? -7.446 -0.040 21.616 1.00 91.25 202 ILE A O 1
ATOM 1539 N N . GLY A 1 203 ? -7.142 -1.218 19.725 1.00 89.62 203 GLY A N 1
ATOM 1540 C CA . GLY A 1 203 ? -8.267 -2.130 19.919 1.00 89.62 203 GLY A CA 1
ATOM 1541 C C . GLY A 1 203 ? -8.102 -3.019 21.144 1.00 89.62 203 GLY A C 1
ATOM 1542 O O . GLY A 1 203 ? -9.048 -3.186 21.906 1.00 89.62 203 GLY A O 1
ATOM 1543 N N . PHE A 1 204 ? -6.890 -3.512 21.392 1.00 89.38 204 PHE A N 1
ATOM 1544 C CA . PHE A 1 204 ? -6.537 -4.240 22.606 1.00 89.38 204 PHE A CA 1
ATOM 1545 C C . PHE A 1 204 ? -6.763 -3.360 23.839 1.00 89.38 204 PHE A C 1
ATOM 1547 O O . PHE A 1 204 ? -7.499 -3.734 24.743 1.00 89.38 204 PHE A O 1
ATOM 1554 N N . THR A 1 205 ? -6.236 -2.133 23.844 1.00 89.50 205 THR A N 1
ATOM 1555 C CA . THR A 1 205 ? -6.455 -1.185 24.951 1.00 89.50 205 THR A CA 1
ATOM 1556 C C . THR A 1 205 ? -7.938 -0.862 25.152 1.00 89.50 205 THR A C 1
ATOM 1558 O O . THR A 1 205 ? -8.395 -0.695 26.282 1.00 89.50 205 THR A O 1
ATOM 1561 N N . TYR A 1 206 ? -8.704 -0.761 24.065 1.00 86.94 206 TYR A N 1
ATOM 1562 C CA . TYR A 1 206 ? -10.143 -0.521 24.110 1.00 86.94 206 TYR A CA 1
ATOM 1563 C C . TYR A 1 206 ? -10.904 -1.712 24.706 1.00 86.94 206 TYR A C 1
ATOM 1565 O O . TYR A 1 206 ? -11.773 -1.502 25.547 1.00 86.94 206 TYR A O 1
ATOM 1573 N N . ALA A 1 207 ? -10.521 -2.942 24.358 1.00 84.62 207 ALA A N 1
ATOM 1574 C CA . ALA A 1 207 ? -11.128 -4.178 24.850 1.00 84.62 207 ALA A CA 1
ATOM 1575 C C . ALA A 1 207 ? -11.034 -4.346 26.379 1.00 84.62 207 ALA A C 1
ATOM 1577 O O . ALA A 1 207 ? -11.949 -4.888 26.993 1.00 84.62 207 ALA A O 1
ATOM 1578 N N . PHE A 1 208 ? -9.961 -3.850 27.005 1.00 81.75 208 PHE A N 1
ATOM 1579 C CA . PHE A 1 208 ? -9.777 -3.909 28.463 1.00 81.75 208 PHE A CA 1
ATOM 1580 C C . PHE A 1 208 ? -10.353 -2.706 29.222 1.00 81.75 208 PHE A C 1
ATOM 1582 O O . PHE A 1 208 ? -10.309 -2.674 30.455 1.00 81.75 208 PHE A O 1
ATOM 1589 N N . ARG A 1 209 ? -10.921 -1.713 28.528 1.00 79.00 209 ARG A N 1
ATOM 1590 C CA . ARG A 1 209 ? -11.649 -0.618 29.182 1.00 79.00 209 ARG A CA 1
ATOM 1591 C C . ARG A 1 209 ? -13.096 -1.028 29.455 1.00 79.00 209 ARG A C 1
ATOM 1593 O O . ARG A 1 209 ? -13.709 -1.752 28.681 1.00 79.00 209 ARG A O 1
ATOM 1600 N N . ARG A 1 210 ? -13.672 -0.504 30.545 1.00 64.25 210 ARG A N 1
ATOM 1601 C CA . ARG A 1 210 ? -15.077 -0.743 30.950 1.00 64.25 210 ARG A CA 1
ATOM 1602 C C . ARG A 1 210 ? -16.120 -0.147 29.990 1.00 64.25 210 ARG A C 1
ATOM 1604 O O . ARG A 1 210 ? -17.311 -0.299 30.232 1.00 64.25 210 ARG A O 1
ATOM 1611 N N . ASP A 1 211 ? -15.675 0.507 28.922 1.00 69.12 211 ASP A N 1
ATOM 1612 C CA . ASP A 1 211 ? -16.513 1.213 27.951 1.00 69.12 211 ASP A CA 1
ATOM 1613 C C . ASP A 1 211 ? -17.251 0.253 26.994 1.00 69.12 211 ASP A C 1
ATOM 1615 O O . ASP A 1 211 ? -18.187 0.662 26.311 1.00 69.12 211 ASP A O 1
ATOM 1619 N N . LEU A 1 212 ? -16.824 -1.014 26.912 1.00 74.06 212 LEU A N 1
ATOM 1620 C CA . LEU A 1 212 ? -17.430 -2.043 26.063 1.00 74.06 212 LEU A CA 1
ATOM 1621 C C . LEU A 1 212 ? -18.387 -2.930 26.875 1.00 74.06 212 LEU A C 1
ATOM 1623 O O . LEU A 1 212 ? -17.984 -3.469 27.914 1.00 74.06 212 LEU A O 1
ATOM 1627 N N . PRO A 1 213 ? -19.629 -3.159 26.408 1.00 80.81 213 PRO A N 1
ATOM 1628 C CA . PRO A 1 213 ? -20.492 -4.158 27.020 1.00 80.81 213 PRO A CA 1
ATOM 1629 C C . PRO A 1 213 ? -19.817 -5.533 26.949 1.00 80.81 213 PRO A C 1
ATOM 1631 O O . PRO A 1 213 ? -19.255 -5.923 25.923 1.00 80.81 213 PRO A O 1
ATOM 1634 N N . ARG A 1 214 ? -19.873 -6.287 28.056 1.00 79.50 214 ARG A N 1
ATOM 1635 C CA . ARG A 1 214 ? -19.199 -7.593 28.175 1.00 79.50 214 ARG A CA 1
ATOM 1636 C C . ARG A 1 214 ? -19.588 -8.555 27.050 1.00 79.50 214 ARG A C 1
ATOM 1638 O O . ARG A 1 214 ? -18.740 -9.318 26.605 1.00 79.50 214 ARG A O 1
ATOM 1645 N N . SER A 1 215 ? -20.825 -8.495 26.556 1.00 80.00 215 SER A N 1
ATOM 1646 C CA . SER A 1 215 ? -21.298 -9.303 25.425 1.00 80.00 215 SER A CA 1
ATOM 1647 C C . SER A 1 215 ? -20.518 -9.042 24.131 1.00 80.00 215 SER A C 1
ATOM 1649 O O . SER A 1 215 ? -20.110 -10.002 23.481 1.00 80.00 215 SER A O 1
ATOM 1651 N N . GLU A 1 216 ? -20.242 -7.778 23.786 1.00 79.00 216 GLU A N 1
ATOM 1652 C CA . GLU A 1 216 ? -19.445 -7.418 22.602 1.00 79.00 216 GLU A CA 1
ATOM 1653 C C . GLU A 1 216 ? -18.014 -7.943 22.743 1.00 79.00 216 GLU A C 1
ATOM 1655 O O . GLU A 1 216 ? -17.518 -8.629 21.853 1.00 79.00 216 GLU A O 1
ATOM 1660 N N . LEU A 1 217 ? -17.371 -7.704 23.891 1.00 77.81 217 LEU A N 1
ATOM 1661 C CA . LEU A 1 217 ? -16.016 -8.195 24.157 1.00 77.81 217 LEU A CA 1
ATOM 1662 C C . LEU A 1 217 ? -15.922 -9.723 24.022 1.00 77.81 217 LEU A C 1
ATOM 1664 O O . LEU A 1 217 ? -14.999 -10.238 23.391 1.00 77.81 217 LEU A O 1
ATOM 1668 N N . THR A 1 218 ? -16.896 -10.440 24.587 1.00 80.50 218 THR A N 1
ATOM 1669 C CA . THR A 1 218 ? -16.931 -11.906 24.527 1.00 80.50 218 THR A CA 1
ATOM 1670 C C . THR A 1 218 ? -17.091 -12.384 23.085 1.00 80.50 218 THR A C 1
ATOM 1672 O O . THR A 1 218 ? -16.417 -13.330 22.694 1.00 80.50 218 THR A O 1
ATOM 1675 N N . ALA A 1 219 ? -17.905 -11.700 22.270 1.00 82.38 219 ALA A N 1
ATOM 1676 C CA . ALA A 1 219 ? -18.068 -12.012 20.852 1.00 82.38 219 ALA A CA 1
ATOM 1677 C C . ALA A 1 219 ? -16.768 -11.820 20.055 1.00 82.38 219 ALA A C 1
ATOM 1679 O O . ALA A 1 219 ? -16.416 -12.689 19.262 1.00 82.38 219 ALA A O 1
ATOM 1680 N N . TYR A 1 220 ? -16.013 -10.741 20.293 1.00 79.12 220 TYR A N 1
ATOM 1681 C CA . TYR A 1 220 ? -14.723 -10.523 19.622 1.00 79.12 220 TYR A CA 1
ATOM 1682 C C . TYR A 1 220 ? -13.661 -11.550 20.032 1.00 79.12 220 TYR A C 1
ATOM 1684 O O . TYR A 1 220 ? -12.918 -12.036 19.179 1.00 79.12 220 TYR A O 1
ATOM 1692 N N . ILE A 1 221 ? -13.603 -11.914 21.317 1.00 79.50 221 ILE A N 1
ATOM 1693 C CA 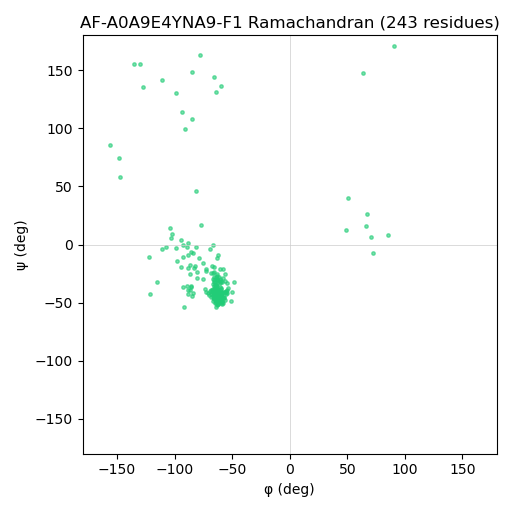. ILE A 1 221 ? -12.681 -12.947 21.812 1.00 79.50 221 ILE A CA 1
ATOM 1694 C C . ILE A 1 221 ? -13.065 -14.320 21.249 1.00 79.50 221 ILE A C 1
ATOM 1696 O O . ILE A 1 221 ? -12.194 -15.031 20.755 1.00 79.50 221 ILE A O 1
ATOM 1700 N N . LEU A 1 222 ? -14.354 -14.679 21.266 1.00 82.31 222 LEU A N 1
ATOM 1701 C CA . LEU A 1 222 ? -14.856 -15.921 20.670 1.00 82.31 222 LEU A CA 1
ATOM 1702 C C . LEU A 1 222 ? -14.582 -15.972 19.169 1.00 82.31 222 LEU A C 1
ATOM 1704 O O . LEU A 1 222 ? -14.103 -16.990 18.689 1.00 82.31 222 LEU A O 1
ATOM 1708 N N . ALA A 1 223 ? -14.813 -14.880 18.438 1.00 81.19 223 ALA A N 1
ATOM 1709 C CA . ALA A 1 223 ? -14.475 -14.795 17.021 1.00 81.19 223 ALA A CA 1
ATOM 1710 C C . ALA A 1 223 ? -12.970 -15.007 16.795 1.00 81.19 223 ALA A C 1
ATOM 1712 O O . ALA A 1 223 ? -12.589 -15.786 15.927 1.00 81.19 223 ALA A O 1
ATOM 1713 N N . GLY A 1 224 ? -12.110 -14.391 17.613 1.00 76.12 224 GLY A N 1
ATOM 1714 C CA . GLY A 1 224 ? -10.662 -14.600 17.554 1.00 76.12 224 GLY A CA 1
ATOM 1715 C C . GLY A 1 224 ? -10.257 -16.048 17.813 1.00 76.12 224 GLY A C 1
ATOM 17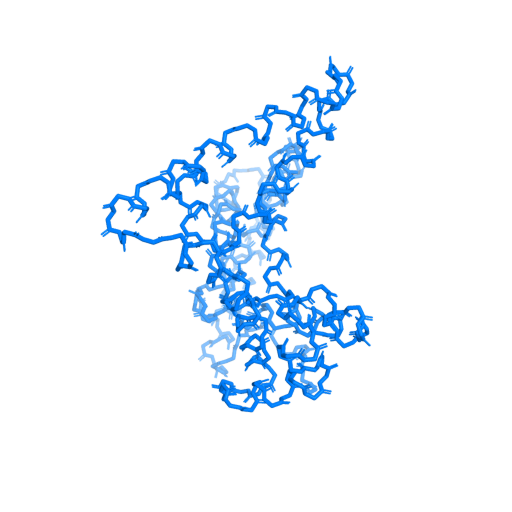16 O O . GLY A 1 224 ? -9.509 -16.623 17.027 1.00 76.12 224 GLY A O 1
ATOM 1717 N N . LEU A 1 225 ? -10.794 -16.659 18.868 1.00 78.69 225 LEU A N 1
ATOM 1718 C CA . LEU A 1 225 ? -10.528 -18.055 19.216 1.00 78.69 225 LEU A CA 1
ATOM 1719 C C . LEU A 1 225 ? -11.050 -19.028 18.154 1.00 78.69 225 LEU A C 1
ATOM 1721 O O . LEU A 1 225 ? -10.360 -19.991 17.836 1.00 78.69 225 LEU A O 1
ATOM 1725 N N . LEU A 1 226 ? -12.219 -18.764 17.567 1.00 80.50 226 LEU A N 1
ATOM 1726 C CA . LEU A 1 226 ? -12.773 -19.561 16.471 1.00 80.50 226 LEU A CA 1
ATOM 1727 C C . LEU A 1 226 ? -11.916 -19.451 15.206 1.00 80.50 226 LEU A C 1
ATOM 1729 O O . LEU A 1 226 ? -11.656 -20.471 14.575 1.00 80.50 226 LEU A O 1
ATOM 1733 N N . LEU A 1 227 ? -11.421 -18.257 14.854 1.00 72.81 227 LEU A N 1
ATOM 1734 C CA . LEU A 1 227 ? -10.512 -18.093 13.712 1.00 72.81 227 LEU A CA 1
ATOM 1735 C C . LEU A 1 227 ? -9.156 -18.772 13.953 1.00 72.81 227 LEU A C 1
ATOM 1737 O O . LEU A 1 227 ? -8.614 -19.377 13.031 1.00 72.81 227 LEU A O 1
ATOM 1741 N N . ILE A 1 228 ? -8.617 -18.710 15.177 1.00 70.94 228 ILE A N 1
ATOM 1742 C CA . ILE A 1 228 ? -7.380 -19.418 15.548 1.00 70.94 228 ILE A CA 1
ATOM 1743 C C . ILE A 1 228 ? -7.599 -20.932 15.491 1.00 70.94 228 ILE A C 1
ATOM 1745 O O . ILE A 1 228 ? -6.791 -21.640 14.894 1.00 70.94 228 ILE A O 1
ATOM 1749 N N . GLY A 1 229 ? -8.697 -21.422 16.074 1.00 71.75 229 GLY A N 1
ATOM 1750 C CA . GLY A 1 229 ? -9.061 -22.837 16.081 1.00 71.75 229 GLY A CA 1
ATOM 1751 C C . GLY A 1 229 ? -9.279 -23.381 14.671 1.00 71.75 229 GLY A C 1
ATOM 1752 O O . GLY A 1 229 ? -8.730 -24.421 14.325 1.00 71.75 229 GLY A O 1
ATOM 1753 N N . TYR A 1 230 ? -9.987 -22.638 13.818 1.00 70.88 230 TYR A N 1
ATOM 1754 C CA . TYR A 1 230 ? -10.150 -22.986 12.407 1.00 70.88 230 TYR A CA 1
ATOM 1755 C C . TYR A 1 230 ? -8.804 -22.999 11.670 1.00 70.88 230 TYR A C 1
ATOM 1757 O O . TYR A 1 230 ? -8.499 -23.949 10.951 1.00 70.88 230 TYR A O 1
ATOM 1765 N N . SER A 1 231 ? -7.960 -21.983 11.889 1.00 67.88 231 SER A N 1
ATOM 1766 C CA . SER A 1 231 ? -6.625 -21.926 11.282 1.00 67.88 231 SER A CA 1
ATOM 1767 C C . SER A 1 231 ? -5.712 -23.070 11.731 1.00 67.88 231 SER A C 1
ATOM 1769 O O . SER A 1 231 ? -4.779 -23.400 11.003 1.00 67.88 231 SER A O 1
ATOM 1771 N N . TRP A 1 232 ? -5.944 -23.642 12.915 1.00 68.31 232 TRP A N 1
ATOM 1772 C CA . TRP A 1 232 ? -5.226 -24.811 13.428 1.00 68.31 232 TRP A CA 1
ATOM 1773 C C . TRP A 1 232 ? -5.655 -26.120 12.761 1.00 68.31 232 TRP A C 1
ATOM 1775 O O . TRP A 1 232 ? -4.851 -27.040 12.675 1.00 68.31 232 TRP A O 1
ATOM 1785 N N . ILE A 1 233 ? -6.910 -26.213 12.317 1.00 69.25 233 ILE A N 1
ATOM 1786 C CA . ILE A 1 233 ? -7.486 -27.446 11.764 1.00 69.25 233 ILE A CA 1
ATOM 1787 C C . ILE A 1 233 ? -7.199 -27.581 10.265 1.00 69.25 233 ILE A C 1
ATOM 1789 O O . ILE A 1 233 ? -6.943 -28.683 9.794 1.00 69.25 233 ILE A O 1
ATOM 1793 N N . ASP A 1 234 ? -7.250 -26.484 9.508 1.00 63.56 234 ASP A N 1
ATOM 1794 C CA . ASP A 1 234 ? -7.271 -26.543 8.036 1.00 63.56 234 ASP A CA 1
ATOM 1795 C C . ASP A 1 234 ? -5.942 -26.094 7.386 1.00 63.56 234 ASP A C 1
ATOM 1797 O O . ASP A 1 234 ? -5.845 -26.053 6.162 1.00 63.56 234 ASP A O 1
ATOM 1801 N N . ASP A 1 235 ? -4.932 -25.670 8.170 1.00 60.66 235 ASP A N 1
ATOM 1802 C CA . ASP A 1 235 ? -3.684 -25.001 7.709 1.00 60.66 235 ASP A CA 1
ATOM 1803 C C . ASP A 1 235 ? -3.914 -23.827 6.721 1.00 60.66 235 ASP A C 1
ATOM 1805 O O . ASP A 1 235 ? -3.002 -23.271 6.083 1.00 60.66 235 ASP A O 1
ATOM 1809 N N . LYS A 1 236 ? -5.172 -23.399 6.619 1.00 57.69 236 LYS A N 1
ATOM 1810 C CA . LYS A 1 236 ? -5.680 -22.324 5.787 1.00 57.69 236 LYS A CA 1
ATOM 1811 C C . LYS A 1 236 ? -6.099 -21.179 6.694 1.00 57.69 236 LYS A C 1
ATOM 1813 O O . LYS A 1 236 ? -6.662 -21.393 7.766 1.00 57.69 236 LYS A O 1
ATOM 1818 N N . PRO A 1 237 ? -5.850 -19.940 6.270 1.00 52.72 237 PRO A N 1
ATOM 1819 C CA . PRO A 1 237 ? -6.334 -18.795 7.012 1.00 52.72 237 PRO A CA 1
ATOM 1820 C C . PRO A 1 237 ? -7.863 -18.771 7.020 1.00 52.72 237 PRO A C 1
ATOM 1822 O O . PRO A 1 237 ? -8.513 -18.865 5.977 1.00 52.72 237 PRO A O 1
ATOM 1825 N N . ALA A 1 238 ? -8.430 -18.596 8.208 1.00 49.97 238 ALA A N 1
ATOM 1826 C CA . ALA A 1 238 ? -9.858 -18.748 8.472 1.00 49.97 238 ALA A CA 1
ATOM 1827 C C . ALA A 1 238 ? -10.789 -17.780 7.712 1.00 49.97 238 ALA A C 1
ATOM 1829 O O . ALA A 1 238 ? -12.000 -17.960 7.708 1.00 49.97 238 ALA A O 1
ATOM 1830 N N . PHE A 1 239 ? -10.244 -16.776 7.024 1.00 50.62 239 PHE A N 1
ATOM 1831 C CA . PHE A 1 239 ? -11.008 -15.833 6.205 1.00 50.62 239 PHE A CA 1
ATOM 1832 C C . PHE A 1 239 ? -11.021 -16.146 4.697 1.00 50.62 239 PHE A C 1
ATOM 1834 O O . PHE A 1 239 ? -11.702 -15.448 3.951 1.00 50.62 239 PHE A O 1
ATOM 1841 N N . LEU A 1 240 ? -10.312 -17.183 4.226 1.00 47.94 240 LEU A N 1
ATOM 1842 C CA . LEU A 1 240 ? -10.286 -17.566 2.801 1.00 47.94 240 LEU A CA 1
ATOM 1843 C C . LEU A 1 240 ? -11.326 -18.617 2.390 1.00 47.94 240 LEU A C 1
ATOM 1845 O O . LEU A 1 240 ? -11.424 -18.924 1.204 1.00 47.94 240 LEU A O 1
ATOM 1849 N N . ALA A 1 241 ? -12.159 -19.119 3.305 1.00 42.03 241 ALA A N 1
ATOM 1850 C CA . ALA A 1 241 ? -13.246 -20.033 2.934 1.00 42.03 241 ALA A CA 1
ATOM 1851 C C . ALA A 1 241 ? -14.304 -19.386 2.004 1.00 42.03 241 ALA A C 1
ATOM 1853 O O . ALA A 1 241 ? -15.117 -20.092 1.419 1.00 42.03 241 ALA A O 1
ATOM 1854 N N . ALA A 1 242 ? -14.282 -18.057 1.827 1.00 35.72 242 ALA A N 1
ATOM 1855 C CA . ALA A 1 242 ? -15.215 -17.322 0.969 1.00 35.72 242 ALA A CA 1
ATOM 1856 C C . ALA A 1 242 ? -14.716 -17.064 -0.471 1.00 35.72 242 ALA A C 1
ATOM 1858 O O . ALA A 1 242 ? -15.390 -16.368 -1.227 1.00 35.72 242 ALA A O 1
ATOM 1859 N N . GLY A 1 243 ? -13.546 -17.577 -0.870 1.00 36.75 243 GLY A N 1
ATOM 1860 C CA . GLY A 1 243 ? -12.943 -17.223 -2.159 1.00 36.75 243 GLY A CA 1
ATOM 1861 C C . GLY A 1 243 ? -12.135 -18.340 -2.800 1.00 36.75 243 GLY A C 1
ATOM 1862 O O . GLY A 1 243 ? -10.953 -18.156 -3.065 1.00 36.75 243 GLY A O 1
ATOM 1863 N N . SER A 1 244 ? -12.765 -19.485 -3.056 1.00 29.11 244 SER A N 1
ATOM 1864 C CA . SER A 1 244 ? -12.248 -20.487 -3.991 1.00 29.11 244 SER A CA 1
ATOM 1865 C C . SER A 1 244 ? -12.807 -20.228 -5.396 1.00 29.11 244 SER A C 1
ATOM 1867 O O . SER A 1 244 ? -13.942 -20.611 -5.681 1.00 29.11 244 SER A O 1
ATOM 1869 N N . TYR A 1 245 ? -12.012 -19.583 -6.251 1.00 31.97 245 TYR A N 1
ATOM 1870 C CA . TYR A 1 245 ? -12.063 -19.727 -7.710 1.00 31.97 245 TYR A CA 1
ATOM 1871 C C . TYR A 1 245 ? -10.637 -19.875 -8.226 1.00 31.97 245 TYR A C 1
ATOM 1873 O O . TYR A 1 245 ? -9.778 -19.087 -7.765 1.00 31.97 245 TYR A O 1
#

Secondary structure (DSSP, 8-state):
-HHHHHTSTTHHHHHHHHHHHHHHHHTTTS-HHHHHHHHHHHHHHHHHHHHHHHHHHHS-STTTTTTHHHHHHHHHHHTTTTTTTT-HHHHHHHHHHHH--TTTTTT-HHHHHHH-HHHHHHHHHHHHHTHHHHHHHHHTTTTHHHHHHHHHHHHHHHHHTT-HHHHHHHHHHHTTHHHHHHH-THHHHHHHTHHHHHHHHHHHHHHTSTTS-HHHHHHHHHHHHHHHHHHHHHSS-TTGGG---

Sequence (245 aa):
MGLAALARVDALAWIAAFTSISIAIGFRTYSIGQITLVAIVPAVGFVAGFVAISRIDSGSFDDSIGSLAPKLYQAFEQNQSVLTGGNDEAAYRQARKLFGTPDDNQGSVFRAILKNPSAFWLRIVTNSKNLPNLYLSAFDKRVGPMLLIFAGLGIVALIRRGAYGMLVISMIWALPSAYYLGFLSRHVVATVTYLPIVFASIGFTYAFRRDLPRSELTAYILAGLLLIGYSWIDDKPAFLAAGSY

Radius of gyration: 21.88 Å; Cα contacts (8 Å, |Δi|>4): 228; chains: 1; bounding box: 56×57×58 Å